Protein AF-A0A6N2MJE1-F1 (afdb_monomer_lite)

Secondary structure (DSSP, 8-state):
-PPPHHHHHHHHHHHHHHHT-S-SSHHHHHHHHHHHHHHHHHTTSHHHHHH-HHHHIIIIIHHHHHHHHHHHHHHTHHHHHHT-GGGTTS-S-TT-HHHHHHHHHHHHHHHHHHHHHHHHHHTTTT----HHHHHHHHHHHHHHHHHHHHHHHHHHTTTS-TTSS--HHHHHHHHHHHHH--TTS-------------PPPP----SSSTTTGGG--SSTTSGGG-

Sequence (226 aa):
MQLPTSWRHFKRNAESKKLRYKDRILPQVFAMNTYWYIYMRTRNTELGNLLGEQYLKMNYKAVAEESAYMYQRQAWKPLVRLLGKEESKRENESDNEDTRALIREKMESFLKGFSEVSQRHRSGSYTIHDVDLREQIKEATVKLVVPAYIEFLDAYSSALPSKSYVKPEAVLELLDQIFNGSDSKLKRRDSKHLTRGGPSFSFDGEIKDLRRLRSSTSDNVALCWE

Structure (mmCIF, N/CA/C/O backbone):
data_AF-A0A6N2MJE1-F1
#
_entry.id   AF-A0A6N2MJE1-F1
#
loop_
_atom_site.group_PDB
_atom_site.id
_atom_site.type_symbol
_atom_site.label_atom_id
_atom_site.label_alt_id
_atom_site.label_comp_id
_atom_site.label_asym_id
_atom_site.label_entity_id
_atom_site.label_seq_id
_atom_site.pdbx_PDB_ins_code
_atom_site.Cartn_x
_atom_site.Cartn_y
_atom_site.Cartn_z
_atom_site.occupancy
_atom_site.B_iso_or_equiv
_atom_site.auth_seq_id
_atom_site.auth_comp_id
_atom_site.auth_asym_id
_atom_site.auth_atom_id
_atom_site.pdbx_PDB_model_num
ATOM 1 N N . MET A 1 1 ? 32.877 1.243 -14.460 1.00 39.75 1 MET A N 1
ATOM 2 C CA . MET A 1 1 ? 32.142 1.876 -15.580 1.00 39.75 1 MET A CA 1
ATOM 3 C C . MET A 1 1 ? 31.413 3.112 -15.071 1.00 39.75 1 MET A C 1
ATOM 5 O O . MET A 1 1 ? 30.582 2.989 -14.181 1.00 39.75 1 MET A O 1
ATOM 9 N N . GLN A 1 2 ? 31.756 4.303 -15.570 1.00 43.94 2 GLN A N 1
ATOM 10 C CA . GLN A 1 2 ? 31.045 5.545 -15.246 1.00 43.94 2 GLN A CA 1
ATOM 11 C C . GLN A 1 2 ? 29.747 5.628 -16.053 1.00 43.94 2 GLN A C 1
ATOM 13 O O . GLN A 1 2 ? 29.758 5.463 -17.269 1.00 43.94 2 GLN A O 1
ATOM 18 N N . LEU A 1 3 ? 28.632 5.895 -15.373 1.00 47.31 3 LEU A N 1
ATOM 19 C CA . LEU A 1 3 ? 27.339 6.089 -16.025 1.00 47.31 3 LEU A CA 1
ATOM 20 C C . LEU A 1 3 ? 27.370 7.353 -16.916 1.00 47.31 3 LEU A C 1
ATOM 22 O O . LEU A 1 3 ? 27.915 8.383 -16.480 1.00 47.31 3 LEU A O 1
ATOM 26 N N . PRO A 1 4 ? 26.762 7.312 -18.122 1.00 70.81 4 PRO A N 1
ATOM 27 C CA . PRO A 1 4 ? 26.681 8.452 -19.032 1.00 70.81 4 PRO A CA 1
ATOM 28 C C . PRO A 1 4 ? 26.182 9.719 -18.332 1.00 70.81 4 PRO A C 1
ATOM 30 O O . PRO A 1 4 ? 25.337 9.671 -17.435 1.00 70.81 4 PRO A O 1
ATOM 33 N N . THR A 1 5 ? 26.712 10.876 -18.720 1.00 63.59 5 THR A N 1
ATOM 34 C CA . THR A 1 5 ? 26.420 12.171 -18.083 1.00 63.59 5 THR A CA 1
ATOM 35 C C . THR A 1 5 ? 24.918 12.472 -18.086 1.00 63.59 5 THR A C 1
ATOM 37 O O . THR A 1 5 ? 24.375 12.896 -17.069 1.00 63.59 5 THR A O 1
ATOM 40 N N . SER A 1 6 ? 24.216 12.128 -19.171 1.00 55.00 6 SER A N 1
ATOM 41 C CA . SER A 1 6 ? 22.753 12.231 -19.297 1.00 55.00 6 SER A CA 1
ATOM 42 C C . SER A 1 6 ? 21.999 11.430 -18.230 1.00 55.00 6 SER A C 1
ATOM 44 O O . SER A 1 6 ? 21.049 11.931 -17.628 1.00 55.00 6 SER A O 1
ATOM 46 N N . TRP A 1 7 ? 22.468 10.221 -17.925 1.00 61.97 7 TRP A N 1
ATOM 47 C CA . TRP A 1 7 ? 21.884 9.351 -16.909 1.00 61.97 7 TRP A CA 1
ATOM 48 C C . TRP A 1 7 ? 22.076 9.909 -15.495 1.00 61.97 7 TRP A C 1
ATOM 50 O O . TRP A 1 7 ? 21.158 9.896 -14.672 1.00 61.97 7 TRP A O 1
ATOM 60 N N . ARG A 1 8 ? 23.248 10.496 -15.223 1.00 60.62 8 ARG A N 1
ATOM 61 C CA . ARG A 1 8 ? 23.506 11.213 -13.964 1.00 60.62 8 ARG A CA 1
ATOM 62 C C . ARG A 1 8 ? 22.596 12.428 -13.804 1.00 60.62 8 ARG A C 1
ATOM 64 O O . ARG A 1 8 ? 22.089 12.655 -12.706 1.00 60.62 8 ARG A O 1
ATOM 71 N N . HIS A 1 9 ? 22.346 13.176 -14.877 1.00 64.38 9 HIS A N 1
ATOM 72 C CA . HIS A 1 9 ? 21.419 14.308 -14.845 1.00 64.38 9 HIS A CA 1
ATOM 73 C C . HIS A 1 9 ? 19.971 13.867 -14.619 1.00 64.38 9 HIS A C 1
ATOM 75 O O . HIS A 1 9 ? 19.284 14.482 -13.806 1.00 64.38 9 HIS A O 1
ATOM 81 N N . PHE A 1 10 ? 19.526 12.782 -15.257 1.00 70.44 10 PHE A N 1
ATOM 82 C CA . PHE A 1 10 ? 18.197 12.215 -15.027 1.00 70.44 10 PHE A CA 1
ATOM 83 C C . PHE A 1 10 ? 18.022 11.750 -13.577 1.00 70.44 10 PHE A C 1
ATOM 85 O O . PHE A 1 10 ? 17.082 12.175 -12.904 1.00 70.44 10 PHE A O 1
ATOM 92 N N . LYS A 1 11 ? 18.979 10.967 -13.060 1.00 67.94 11 LYS A N 1
ATOM 93 C CA . LYS A 1 11 ? 18.969 10.493 -11.670 1.00 67.94 11 LYS A CA 1
ATOM 94 C C . LYS A 1 11 ? 18.960 11.665 -10.688 1.00 67.94 11 LYS A C 1
ATOM 96 O O . LYS A 1 11 ? 18.132 11.707 -9.787 1.00 67.94 11 LYS A O 1
ATOM 101 N N . ARG A 1 12 ? 19.800 12.682 -10.911 1.00 62.00 12 ARG A N 1
ATOM 102 C CA . ARG A 1 12 ? 19.824 13.903 -10.089 1.00 62.00 12 ARG A CA 1
ATOM 103 C C . ARG A 1 12 ? 18.517 14.694 -10.171 1.00 62.00 12 ARG A C 1
ATOM 105 O O . ARG A 1 12 ? 18.095 15.240 -9.158 1.00 62.00 12 ARG A O 1
ATOM 112 N N . ASN A 1 13 ? 17.870 14.766 -11.334 1.00 69.31 13 ASN A N 1
ATOM 113 C CA . ASN A 1 13 ? 16.577 15.437 -11.495 1.00 69.31 13 ASN A CA 1
ATOM 114 C C . ASN A 1 13 ? 15.470 14.701 -10.725 1.00 69.31 13 ASN A C 1
ATOM 116 O O . ASN A 1 13 ? 14.724 15.337 -9.983 1.00 69.31 13 ASN A O 1
ATOM 120 N N . ALA A 1 14 ? 15.421 13.372 -10.837 1.00 62.19 14 ALA A N 1
ATOM 121 C CA . ALA A 1 14 ? 14.502 12.524 -10.084 1.00 62.19 14 ALA A CA 1
ATOM 122 C C . ALA A 1 14 ? 14.694 12.686 -8.564 1.00 62.19 14 ALA A C 1
ATOM 124 O O . ALA A 1 14 ? 13.729 12.960 -7.851 1.00 62.19 14 ALA A O 1
ATOM 125 N N . GLU A 1 15 ? 15.939 12.630 -8.082 1.00 60.66 15 GLU A N 1
ATOM 126 C CA . GLU A 1 15 ? 16.274 12.838 -6.665 1.00 60.66 15 GLU A CA 1
ATOM 127 C C . GLU A 1 15 ? 15.962 14.270 -6.190 1.00 60.66 15 GLU A C 1
ATOM 129 O O . GLU A 1 15 ? 15.426 14.480 -5.104 1.00 60.66 15 GLU A O 1
ATOM 134 N N . SER A 1 16 ? 16.211 15.283 -7.025 1.00 53.88 16 SER A N 1
ATOM 135 C CA . SER A 1 16 ? 15.900 16.682 -6.687 1.00 53.88 16 SER A CA 1
ATOM 136 C C . SER A 1 16 ? 14.392 16.936 -6.624 1.00 53.88 16 SER A C 1
ATOM 138 O O . SER A 1 16 ? 13.932 17.688 -5.768 1.00 53.88 16 SER A O 1
ATOM 140 N N . LYS A 1 17 ? 13.597 16.303 -7.498 1.00 57.16 17 LYS A N 1
ATOM 141 C CA . LYS A 1 17 ? 12.129 16.333 -7.410 1.00 57.16 17 LYS A CA 1
ATOM 142 C C . LYS A 1 17 ? 11.647 15.629 -6.142 1.00 57.16 17 LYS A C 1
ATOM 144 O O . LYS A 1 17 ? 10.806 16.184 -5.444 1.00 57.16 17 LYS A O 1
ATOM 149 N N . LYS A 1 18 ? 12.247 14.485 -5.798 1.00 54.66 18 LYS A N 1
ATOM 150 C CA . LYS A 1 18 ? 12.013 13.727 -4.558 1.00 54.66 18 LYS A CA 1
ATOM 151 C C . LYS A 1 18 ? 12.212 14.568 -3.291 1.00 54.66 18 LYS A C 1
ATOM 153 O O . LYS A 1 18 ? 11.362 14.531 -2.409 1.00 54.66 18 LYS A O 1
ATOM 158 N N . LEU A 1 19 ? 13.255 15.395 -3.235 1.00 53.72 19 LEU A N 1
ATOM 159 C CA . LEU A 1 19 ? 13.541 16.299 -2.108 1.00 53.72 19 LEU A CA 1
ATOM 160 C C . LEU A 1 19 ? 12.547 17.466 -1.944 1.00 53.72 19 LEU A C 1
ATOM 162 O O . LEU A 1 19 ? 12.490 18.067 -0.874 1.00 53.72 19 LEU A O 1
ATOM 166 N N . ARG A 1 20 ? 11.764 17.810 -2.977 1.00 54.06 20 ARG A N 1
ATOM 167 C CA . ARG A 1 20 ? 10.805 18.934 -2.931 1.00 54.06 20 ARG A CA 1
ATOM 168 C C . ARG A 1 20 ? 9.436 18.552 -2.371 1.00 54.06 20 ARG A C 1
ATOM 170 O O . ARG A 1 20 ? 8.619 19.440 -2.122 1.00 54.06 20 ARG A O 1
ATOM 177 N N . TYR A 1 21 ? 9.160 17.264 -2.188 1.00 52.88 21 TYR A N 1
ATOM 178 C CA . TYR A 1 21 ? 7.881 16.816 -1.659 1.00 52.88 21 TYR A CA 1
ATOM 179 C C . TYR A 1 21 ? 7.900 16.848 -0.127 1.00 52.88 21 TYR A C 1
ATOM 181 O O . TYR A 1 21 ? 8.732 16.211 0.510 1.00 52.88 21 TYR A O 1
ATOM 189 N N . LYS A 1 22 ? 6.944 17.569 0.479 1.00 64.06 22 LYS A N 1
ATOM 190 C CA . LYS A 1 22 ? 6.682 17.502 1.934 1.00 64.06 22 LYS A CA 1
ATOM 191 C C . LYS A 1 22 ? 6.260 16.094 2.375 1.00 64.06 22 LYS A C 1
ATOM 193 O O . LYS A 1 22 ? 6.398 15.728 3.536 1.00 64.06 22 LYS A O 1
ATOM 198 N N . ASP A 1 23 ? 5.736 15.327 1.427 1.00 81.94 23 ASP A N 1
ATOM 199 C CA . ASP A 1 23 ? 5.328 13.943 1.568 1.00 81.94 23 ASP A CA 1
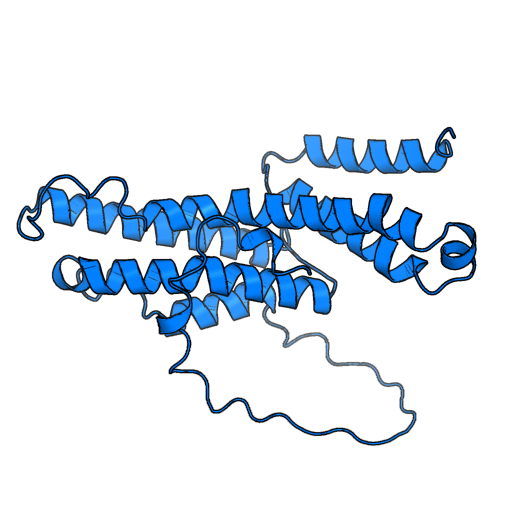ATOM 200 C C . ASP A 1 23 ? 6.491 12.989 1.258 1.00 81.94 23 ASP A C 1
ATOM 202 O O . ASP A 1 23 ? 7.041 13.023 0.159 1.00 81.94 23 ASP A O 1
ATOM 206 N N . ARG A 1 24 ? 6.840 12.114 2.209 1.00 85.38 24 ARG A N 1
ATOM 207 C CA . ARG A 1 24 ? 7.924 11.126 2.064 1.00 85.38 24 ARG A CA 1
ATOM 208 C C . ARG A 1 24 ? 7.542 9.913 1.206 1.00 85.38 24 ARG A C 1
ATOM 210 O O . ARG A 1 24 ? 8.437 9.244 0.688 1.00 85.38 24 ARG A O 1
ATOM 217 N N . ILE A 1 25 ? 6.243 9.672 1.011 1.00 91.56 25 ILE A N 1
ATOM 218 C CA . ILE A 1 25 ? 5.696 8.544 0.243 1.00 91.56 25 ILE A CA 1
ATOM 219 C C . ILE A 1 25 ? 5.693 8.861 -1.257 1.00 91.56 25 ILE A C 1
ATOM 221 O O . ILE A 1 25 ? 6.096 8.026 -2.066 1.00 91.56 25 ILE A O 1
ATOM 225 N N . LEU A 1 26 ? 5.299 10.080 -1.639 1.00 91.62 26 LEU A N 1
ATOM 226 C CA . LEU A 1 26 ? 5.214 10.519 -3.038 1.00 91.62 26 LEU A CA 1
ATOM 227 C C . LEU A 1 26 ? 6.498 10.266 -3.856 1.00 91.62 26 LEU A C 1
ATOM 229 O O . LEU A 1 26 ? 6.407 9.731 -4.963 1.00 91.62 26 LEU A O 1
ATOM 233 N N . PRO A 1 27 ? 7.707 10.553 -3.342 1.00 91.88 27 PRO A N 1
ATOM 234 C CA . PRO A 1 27 ? 8.919 10.208 -4.061 1.00 91.88 27 PRO A CA 1
ATOM 235 C C . PRO A 1 27 ? 9.135 8.714 -4.299 1.00 91.88 27 PRO A C 1
ATOM 237 O O . PRO A 1 27 ? 9.777 8.357 -5.284 1.00 91.88 27 PRO A O 1
ATOM 240 N N . GLN A 1 28 ? 8.637 7.855 -3.407 1.00 93.94 28 GLN A N 1
ATOM 241 C CA . GLN A 1 28 ? 8.714 6.404 -3.581 1.00 93.94 28 GLN A CA 1
ATOM 242 C C . GLN A 1 28 ? 7.776 5.961 -4.700 1.00 93.94 28 GLN A C 1
ATOM 244 O O . GLN A 1 28 ? 8.194 5.201 -5.565 1.00 93.94 28 GLN A O 1
ATOM 249 N N . VAL A 1 29 ? 6.558 6.515 -4.762 1.00 94.06 29 VAL A N 1
ATOM 250 C CA . VAL A 1 29 ? 5.631 6.265 -5.880 1.00 94.06 29 VAL A CA 1
ATOM 251 C C . VAL A 1 29 ? 6.244 6.713 -7.208 1.00 94.06 29 VAL A C 1
ATOM 253 O O . VAL A 1 29 ? 6.229 5.969 -8.188 1.00 94.06 29 VAL A O 1
ATOM 256 N N . PHE A 1 30 ? 6.849 7.904 -7.240 1.00 93.62 30 PHE A N 1
ATOM 257 C CA . PHE A 1 30 ? 7.511 8.415 -8.441 1.00 93.62 30 PHE A CA 1
ATOM 258 C C . PHE A 1 30 ? 8.675 7.523 -8.888 1.00 93.62 30 PHE A C 1
ATOM 260 O O . PHE A 1 30 ? 8.780 7.198 -10.074 1.00 93.62 30 PHE A O 1
ATOM 267 N N . ALA A 1 31 ? 9.546 7.125 -7.956 1.00 93.38 31 ALA A N 1
ATOM 268 C CA . ALA A 1 31 ? 10.669 6.242 -8.249 1.00 93.38 31 ALA A CA 1
ATOM 269 C C . ALA A 1 31 ? 10.174 4.880 -8.753 1.00 93.38 31 ALA A C 1
ATOM 271 O O . ALA A 1 31 ? 10.570 4.465 -9.840 1.00 93.38 31 ALA A O 1
ATOM 272 N N . MET A 1 32 ? 9.242 4.251 -8.038 1.00 96.19 32 MET A N 1
ATOM 273 C CA . MET A 1 32 ? 8.621 2.983 -8.420 1.00 96.19 32 MET A CA 1
ATOM 274 C C . MET A 1 32 ? 8.091 3.025 -9.861 1.00 96.19 32 MET A C 1
ATOM 276 O O . MET A 1 32 ? 8.536 2.239 -10.694 1.00 96.19 32 MET A O 1
ATOM 280 N N . ASN A 1 33 ? 7.240 4.004 -10.191 1.00 95.00 33 ASN A N 1
ATOM 281 C CA . ASN A 1 33 ? 6.692 4.166 -11.542 1.00 95.00 33 ASN A CA 1
ATOM 282 C C . ASN A 1 33 ? 7.787 4.359 -12.599 1.00 95.00 33 ASN A C 1
ATOM 284 O O . ASN A 1 33 ? 7.734 3.775 -13.680 1.00 95.00 33 ASN A O 1
ATOM 288 N N . THR A 1 34 ? 8.779 5.198 -12.295 1.00 95.62 34 THR A N 1
ATOM 289 C CA . THR A 1 34 ? 9.836 5.562 -13.244 1.00 95.62 34 THR A CA 1
ATOM 290 C C . THR A 1 34 ? 10.737 4.373 -13.557 1.00 95.62 34 THR A C 1
ATOM 292 O O . THR A 1 34 ? 10.971 4.062 -14.724 1.00 95.62 34 THR A O 1
ATOM 295 N N . TYR A 1 35 ? 11.247 3.700 -12.526 1.00 95.12 35 TYR A N 1
ATOM 296 C CA . TYR A 1 35 ? 12.173 2.584 -12.694 1.00 95.12 35 TYR A CA 1
ATOM 297 C C . TYR A 1 35 ? 11.475 1.355 -13.283 1.00 95.12 35 TYR A C 1
ATOM 299 O O . TYR A 1 35 ? 12.052 0.698 -14.151 1.00 95.12 35 TYR A O 1
ATOM 307 N N . TRP A 1 36 ? 10.215 1.107 -12.907 1.00 95.38 36 TRP A N 1
ATOM 308 C CA . TRP A 1 36 ? 9.404 0.061 -13.526 1.00 95.38 36 TRP A CA 1
ATOM 309 C C . TRP A 1 36 ? 9.191 0.321 -15.016 1.00 95.38 36 TRP A C 1
ATOM 311 O O . TRP A 1 36 ? 9.455 -0.554 -15.839 1.00 95.38 36 TRP A O 1
ATOM 321 N N . TYR A 1 37 ? 8.806 1.547 -15.387 1.00 94.75 37 TYR A N 1
ATOM 322 C CA . TYR A 1 37 ? 8.629 1.921 -16.789 1.00 94.75 37 TYR A CA 1
ATOM 323 C C . TYR A 1 37 ? 9.907 1.705 -17.606 1.00 94.75 37 TYR A C 1
ATOM 325 O O . TYR A 1 37 ? 9.858 1.117 -18.688 1.00 94.75 37 TYR A O 1
ATOM 333 N N . ILE A 1 38 ? 11.060 2.143 -17.085 1.00 93.38 38 ILE A N 1
ATOM 334 C CA . ILE A 1 38 ? 12.350 1.965 -17.762 1.00 93.38 38 ILE A CA 1
ATOM 335 C C . ILE A 1 38 ? 12.656 0.479 -17.938 1.00 93.38 38 ILE A C 1
ATOM 337 O O . ILE A 1 38 ? 12.986 0.064 -19.048 1.00 93.38 38 ILE A O 1
ATOM 341 N N . TYR A 1 39 ? 12.502 -0.330 -16.890 1.00 94.12 39 TYR A N 1
ATOM 342 C CA . TYR A 1 39 ? 12.719 -1.774 -16.966 1.00 94.12 39 TYR A CA 1
ATOM 343 C C . TYR A 1 39 ? 11.819 -2.430 -18.025 1.00 94.12 39 TYR A C 1
ATOM 345 O O . TYR A 1 39 ? 12.311 -3.093 -18.941 1.00 94.12 39 TYR A O 1
ATOM 353 N N . MET A 1 40 ? 10.511 -2.177 -17.963 1.00 93.44 40 MET A N 1
ATOM 354 C CA . MET A 1 40 ? 9.521 -2.778 -18.862 1.00 93.44 40 MET A CA 1
ATOM 355 C C . MET A 1 40 ? 9.718 -2.367 -20.321 1.00 93.44 40 MET A C 1
ATOM 357 O O . MET A 1 40 ? 9.552 -3.191 -21.221 1.00 93.44 40 MET A O 1
ATOM 361 N N . ARG A 1 41 ? 10.099 -1.110 -20.576 1.00 93.38 41 ARG A N 1
ATOM 362 C CA . ARG A 1 41 ? 10.324 -0.606 -21.939 1.00 93.38 41 ARG A CA 1
ATOM 363 C C . ARG A 1 41 ? 11.671 -0.981 -22.532 1.00 93.38 41 ARG A C 1
ATOM 365 O O . ARG A 1 41 ? 11.788 -0.964 -23.751 1.00 93.38 41 ARG A O 1
ATOM 372 N N . THR A 1 42 ? 12.662 -1.328 -21.716 1.00 90.88 42 THR A N 1
ATOM 373 C CA . THR A 1 42 ? 14.004 -1.681 -22.206 1.00 90.88 42 THR A CA 1
ATOM 374 C C . THR A 1 42 ? 14.218 -3.185 -22.346 1.00 90.88 42 THR A C 1
ATOM 376 O O . THR A 1 42 ? 14.882 -3.594 -23.296 1.00 90.88 42 THR A O 1
ATOM 379 N N . ARG A 1 43 ? 13.625 -4.019 -21.477 1.00 87.44 43 ARG A N 1
ATOM 380 C CA . ARG A 1 43 ? 13.935 -5.461 -21.367 1.00 87.44 43 ARG A CA 1
ATOM 381 C C . ARG A 1 43 ? 13.743 -6.311 -22.628 1.00 87.44 43 ARG A C 1
ATOM 383 O O . ARG A 1 43 ? 14.404 -7.328 -22.744 1.00 87.44 43 ARG A O 1
ATOM 390 N N . ASN A 1 44 ? 12.905 -5.880 -23.572 1.00 88.75 44 ASN A N 1
ATOM 391 C CA . ASN A 1 44 ? 12.608 -6.613 -24.814 1.00 88.75 44 ASN A CA 1
ATOM 392 C C . ASN A 1 44 ? 13.063 -5.854 -26.074 1.00 88.75 44 ASN A C 1
ATOM 394 O O . ASN A 1 44 ? 12.454 -5.973 -27.134 1.00 88.75 44 ASN A O 1
ATOM 398 N N . THR A 1 45 ? 14.085 -5.009 -25.948 1.00 92.62 45 THR A N 1
ATOM 399 C CA . THR A 1 45 ? 14.623 -4.202 -27.054 1.00 92.62 45 THR A CA 1
ATOM 400 C C . THR A 1 45 ? 16.065 -4.592 -27.352 1.00 92.62 45 THR A C 1
ATOM 402 O O . THR A 1 45 ? 16.739 -5.169 -26.499 1.00 92.62 45 THR A O 1
ATOM 405 N N . GLU A 1 46 ? 16.580 -4.215 -28.524 1.00 90.56 46 GLU A N 1
ATOM 406 C CA . GLU A 1 46 ? 18.002 -4.391 -28.863 1.00 90.56 46 GLU A CA 1
ATOM 407 C C . GLU A 1 46 ? 18.926 -3.751 -27.818 1.00 90.56 46 GLU A C 1
ATOM 409 O O . GLU A 1 46 ? 19.939 -4.333 -27.435 1.00 90.56 46 GLU A O 1
ATOM 414 N N . LEU A 1 47 ? 18.531 -2.590 -27.279 1.00 88.31 47 LEU A N 1
ATOM 415 C CA . LEU A 1 47 ? 19.247 -1.930 -26.189 1.00 88.31 47 LEU A CA 1
ATOM 416 C C . LEU A 1 47 ? 19.251 -2.777 -24.909 1.00 88.31 47 LEU A C 1
ATOM 418 O O . LEU A 1 47 ? 20.265 -2.838 -24.219 1.00 88.31 47 LEU A O 1
ATOM 422 N N . GLY A 1 48 ? 18.138 -3.437 -24.588 1.00 89.69 48 GLY A N 1
ATOM 423 C CA . GLY A 1 48 ? 18.064 -4.351 -23.450 1.00 89.69 48 GLY A CA 1
ATOM 424 C C . GLY A 1 48 ? 18.965 -5.570 -23.619 1.00 89.69 48 GLY A C 1
ATOM 425 O O . GLY A 1 48 ? 19.679 -5.927 -22.683 1.00 89.69 48 GLY A O 1
ATOM 426 N N . ASN A 1 49 ? 19.004 -6.142 -24.825 1.00 90.44 49 ASN A N 1
ATOM 427 C CA . ASN A 1 49 ? 19.897 -7.254 -25.159 1.00 90.44 49 ASN A CA 1
ATOM 428 C C . ASN A 1 49 ? 21.373 -6.846 -25.051 1.00 90.44 49 ASN A C 1
ATOM 430 O O . ASN A 1 49 ? 22.181 -7.610 -24.531 1.00 90.44 49 ASN A O 1
ATOM 434 N N . LEU A 1 50 ? 21.713 -5.625 -25.480 1.00 92.50 50 LEU A N 1
ATOM 435 C CA . LEU A 1 50 ? 23.067 -5.078 -25.374 1.00 92.50 50 LEU A CA 1
ATOM 436 C C . LEU A 1 50 ? 23.487 -4.820 -23.919 1.00 92.50 50 LEU A C 1
ATOM 438 O O . LEU A 1 50 ? 24.627 -5.089 -23.547 1.00 92.50 50 LEU A O 1
ATOM 442 N N . LEU A 1 51 ? 22.585 -4.276 -23.096 1.00 90.19 51 LEU A N 1
ATOM 443 C CA . LEU A 1 51 ? 22.846 -4.009 -21.677 1.00 90.19 51 LEU A CA 1
ATOM 444 C C . LEU A 1 51 ? 22.896 -5.293 -20.837 1.00 90.19 51 LEU A C 1
ATOM 446 O O . LEU A 1 51 ? 23.575 -5.328 -19.811 1.00 90.19 51 LEU A O 1
ATOM 450 N N . GLY A 1 52 ? 22.187 -6.333 -21.271 1.00 91.31 52 GLY A N 1
ATOM 451 C CA . GLY A 1 52 ? 22.060 -7.604 -20.575 1.00 91.31 52 GLY A CA 1
ATOM 452 C C . GLY A 1 52 ? 20.940 -7.597 -19.532 1.00 91.31 52 GLY A C 1
ATOM 453 O O . GLY A 1 52 ? 20.759 -6.652 -18.760 1.00 91.31 52 GLY A O 1
ATOM 454 N N . GLU A 1 53 ? 20.199 -8.703 -19.467 1.00 90.12 53 GLU A N 1
ATOM 455 C CA . GLU A 1 53 ? 19.036 -8.847 -18.585 1.00 90.12 53 GLU A CA 1
ATOM 456 C C . GLU A 1 53 ? 19.392 -8.647 -17.103 1.00 90.12 53 GLU A C 1
ATOM 458 O O . GLU A 1 53 ? 18.676 -7.960 -16.370 1.00 90.12 53 GLU A O 1
ATOM 463 N N . GLN A 1 54 ? 20.533 -9.187 -16.667 1.00 91.31 54 GLN A N 1
ATOM 464 C CA . GLN A 1 54 ? 20.995 -9.060 -15.286 1.00 91.31 54 GLN A CA 1
ATOM 465 C C . GLN A 1 54 ? 21.241 -7.599 -14.897 1.00 91.31 54 GLN A C 1
ATOM 467 O O . GLN A 1 54 ? 20.864 -7.171 -13.806 1.00 91.31 54 GLN A O 1
ATOM 472 N N . TYR A 1 55 ? 21.821 -6.808 -15.803 1.00 92.50 55 TYR A N 1
ATOM 473 C CA . TYR A 1 55 ? 22.035 -5.385 -15.569 1.00 92.50 55 TYR A CA 1
ATOM 474 C C . TYR A 1 55 ? 20.702 -4.655 -15.391 1.00 92.50 55 TYR A C 1
ATOM 476 O O . TYR A 1 55 ? 20.559 -3.857 -14.460 1.00 92.50 55 TYR A O 1
ATOM 484 N N . LEU A 1 56 ? 19.716 -4.955 -16.244 1.00 91.31 56 LEU A N 1
ATOM 485 C CA . LEU A 1 56 ? 18.393 -4.342 -16.159 1.00 91.31 56 LEU A CA 1
ATOM 486 C C . LEU A 1 56 ? 17.677 -4.690 -14.849 1.00 91.31 56 LEU A C 1
ATOM 488 O O . LEU A 1 56 ? 17.080 -3.811 -14.220 1.00 91.31 56 LEU A O 1
ATOM 492 N N . LYS A 1 57 ? 17.770 -5.950 -14.411 1.00 92.12 57 LYS A N 1
ATOM 493 C CA . LYS A 1 57 ? 17.208 -6.399 -13.132 1.00 92.12 57 LYS A CA 1
ATOM 494 C C . LYS A 1 57 ? 17.854 -5.671 -11.953 1.00 92.12 57 LYS A C 1
ATOM 496 O O . LYS A 1 57 ? 17.144 -5.069 -11.154 1.00 92.12 57 LYS A O 1
ATOM 501 N N . MET A 1 58 ? 19.185 -5.648 -11.880 1.00 92.12 58 MET A N 1
ATOM 502 C CA . MET A 1 58 ? 19.900 -5.058 -10.740 1.00 92.12 58 MET A CA 1
ATOM 503 C C . MET A 1 58 ? 19.777 -3.531 -10.656 1.00 92.12 58 MET A C 1
ATOM 505 O O . MET A 1 58 ? 19.762 -2.984 -9.559 1.00 92.12 58 MET A O 1
ATOM 509 N N . ASN A 1 59 ? 19.703 -2.826 -11.790 1.00 90.00 59 ASN A N 1
ATOM 510 C CA . ASN A 1 59 ? 19.737 -1.357 -11.798 1.00 90.00 59 ASN A CA 1
ATOM 511 C C . ASN A 1 59 ? 18.359 -0.697 -11.918 1.00 90.00 59 ASN A C 1
ATOM 513 O O . ASN A 1 59 ? 18.225 0.466 -11.534 1.00 90.00 59 ASN A O 1
ATOM 517 N N . TYR A 1 60 ? 17.355 -1.399 -12.456 1.00 92.31 60 TYR A N 1
ATOM 518 C CA . TYR A 1 60 ? 16.015 -0.844 -12.664 1.00 92.31 60 TYR A CA 1
ATOM 519 C C . TYR A 1 60 ? 14.946 -1.612 -11.897 1.00 92.31 60 TYR A C 1
ATOM 521 O O . TYR A 1 60 ? 14.259 -1.002 -11.079 1.00 92.31 60 TYR A O 1
ATOM 529 N N . LYS A 1 61 ? 14.830 -2.932 -12.105 1.00 93.00 61 LYS A N 1
ATOM 530 C CA . LYS A 1 61 ? 13.802 -3.744 -11.428 1.00 93.00 61 LYS A CA 1
ATOM 531 C C . LYS A 1 61 ? 13.954 -3.661 -9.905 1.00 93.00 61 LYS A C 1
ATOM 533 O O . LYS A 1 61 ? 13.016 -3.249 -9.236 1.00 93.00 61 LYS A O 1
ATOM 538 N N . ALA A 1 62 ? 15.163 -3.898 -9.393 1.00 93.38 62 ALA A N 1
ATOM 539 C CA . ALA A 1 62 ? 15.449 -3.861 -7.959 1.00 93.38 62 ALA A CA 1
ATOM 540 C C . ALA A 1 62 ? 15.146 -2.492 -7.322 1.00 93.38 62 ALA A C 1
ATOM 542 O O . ALA A 1 62 ? 14.625 -2.418 -6.215 1.00 93.38 62 ALA A O 1
ATOM 543 N N . VAL A 1 63 ? 15.415 -1.390 -8.032 1.00 93.44 63 VAL A N 1
ATOM 544 C CA . VAL A 1 63 ? 15.124 -0.034 -7.531 1.00 93.44 63 VAL A CA 1
ATOM 545 C C . VAL A 1 63 ? 13.617 0.245 -7.527 1.00 93.44 63 VAL A C 1
ATOM 547 O O . VAL A 1 63 ? 13.111 0.914 -6.621 1.00 93.44 63 VAL A O 1
ATOM 550 N N . ALA A 1 64 ? 12.887 -0.264 -8.525 1.00 94.06 64 ALA A N 1
ATOM 551 C CA . ALA A 1 64 ? 11.431 -0.183 -8.557 1.00 94.06 64 ALA A CA 1
ATOM 552 C C . ALA A 1 64 ? 10.808 -0.970 -7.394 1.00 94.06 64 ALA A C 1
ATOM 554 O O . ALA A 1 64 ? 9.954 -0.432 -6.691 1.00 94.06 64 ALA A O 1
ATOM 555 N N . GLU A 1 65 ? 11.289 -2.189 -7.149 1.00 93.69 65 GLU A N 1
ATOM 556 C CA . GLU A 1 65 ? 10.860 -3.066 -6.051 1.00 93.69 65 GLU A CA 1
ATOM 557 C C . GLU A 1 65 ? 11.188 -2.470 -4.675 1.00 93.69 65 GLU A C 1
ATOM 559 O O . GLU A 1 65 ? 10.331 -2.430 -3.794 1.00 93.69 65 GLU A O 1
ATOM 564 N N . GLU A 1 66 ? 12.388 -1.915 -4.488 1.00 94.88 66 GLU A N 1
ATOM 565 C CA . GLU A 1 66 ? 12.752 -1.218 -3.249 1.00 94.88 66 GLU A CA 1
ATOM 566 C C . GLU A 1 66 ? 11.823 -0.021 -2.996 1.00 94.88 66 GLU A C 1
ATOM 568 O O . GLU A 1 66 ? 11.337 0.190 -1.880 1.00 94.88 66 GLU A O 1
ATOM 573 N N . SER A 1 67 ? 11.520 0.747 -4.044 1.00 94.88 67 SER A N 1
ATOM 574 C CA . SER A 1 67 ? 10.605 1.887 -3.954 1.00 94.88 67 SER A CA 1
ATOM 575 C C . SER A 1 67 ? 9.171 1.441 -3.642 1.00 94.88 67 SER A C 1
ATOM 577 O O . SER A 1 67 ? 8.503 2.067 -2.816 1.00 94.88 67 SER A O 1
ATOM 579 N N . ALA A 1 68 ? 8.712 0.332 -4.231 1.00 95.06 68 ALA A N 1
ATOM 580 C CA . ALA A 1 68 ? 7.430 -0.301 -3.922 1.00 95.06 68 ALA A CA 1
ATOM 581 C C . ALA A 1 68 ? 7.346 -0.744 -2.457 1.00 95.06 68 ALA A C 1
ATOM 583 O O . ALA A 1 68 ? 6.377 -0.438 -1.755 1.00 95.06 68 ALA A O 1
ATOM 584 N N . TYR A 1 69 ? 8.396 -1.396 -1.960 1.00 95.38 69 TYR A N 1
ATOM 585 C CA . TYR A 1 69 ? 8.502 -1.783 -0.559 1.00 95.38 69 TYR A CA 1
ATOM 586 C C . TYR A 1 69 ? 8.450 -0.564 0.370 1.00 95.38 69 TYR A C 1
ATOM 588 O O . TYR A 1 69 ? 7.720 -0.559 1.365 1.00 95.38 69 TYR A O 1
ATOM 596 N N . MET A 1 70 ? 9.185 0.500 0.040 1.00 94.94 70 MET A N 1
ATOM 597 C CA . MET A 1 70 ? 9.186 1.734 0.824 1.00 94.94 70 MET A CA 1
ATOM 598 C C . MET A 1 70 ? 7.827 2.434 0.806 1.00 94.94 70 MET A C 1
ATOM 600 O O . MET A 1 70 ? 7.415 2.947 1.848 1.00 94.94 70 MET A O 1
ATOM 604 N N . TYR A 1 71 ? 7.112 2.415 -0.322 1.00 95.94 71 TYR A N 1
ATOM 605 C CA . TYR A 1 71 ? 5.726 2.873 -0.407 1.00 95.94 71 TYR A CA 1
ATOM 606 C C . TYR A 1 71 ? 4.832 2.091 0.566 1.00 95.94 71 TYR A C 1
ATOM 608 O O . TYR A 1 71 ? 4.215 2.699 1.441 1.00 95.94 71 TYR A O 1
ATOM 616 N N . GLN A 1 72 ? 4.839 0.755 0.501 1.00 94.00 72 GLN A N 1
ATOM 617 C CA . GLN A 1 72 ? 4.046 -0.096 1.400 1.00 94.00 72 GLN A CA 1
ATOM 618 C C . GLN A 1 72 ? 4.375 0.166 2.877 1.00 94.00 72 GLN A C 1
ATOM 620 O O . GLN A 1 72 ? 3.493 0.329 3.727 1.00 94.00 72 GLN A O 1
ATOM 625 N N . ARG A 1 73 ? 5.670 0.266 3.189 1.00 93.00 73 ARG A N 1
ATOM 626 C CA . ARG A 1 73 ? 6.176 0.499 4.544 1.00 93.00 73 ARG A CA 1
ATOM 627 C C . ARG A 1 73 ? 5.813 1.871 5.106 1.00 93.00 73 ARG A C 1
ATOM 629 O O . ARG A 1 73 ? 5.678 1.985 6.319 1.00 93.00 73 ARG A O 1
ATOM 636 N N . GLN A 1 74 ? 5.709 2.901 4.274 1.00 92.62 74 GLN A N 1
ATOM 637 C CA . GLN A 1 74 ? 5.437 4.264 4.738 1.00 92.62 74 GLN A CA 1
ATOM 638 C C . GLN A 1 74 ? 3.948 4.614 4.694 1.00 92.62 74 GLN A C 1
ATOM 640 O O . GLN A 1 74 ? 3.491 5.337 5.572 1.00 92.62 74 GLN A O 1
ATOM 645 N N . ALA A 1 75 ? 3.199 4.094 3.720 1.00 93.50 75 ALA A N 1
ATOM 646 C CA . ALA A 1 75 ? 1.777 4.385 3.559 1.00 93.50 75 ALA A CA 1
ATOM 647 C C . ALA A 1 75 ? 0.881 3.466 4.404 1.00 93.50 75 ALA A C 1
ATOM 649 O O . ALA A 1 75 ? -0.050 3.946 5.043 1.00 93.50 75 ALA A O 1
ATOM 650 N N . TRP A 1 76 ? 1.166 2.159 4.433 1.00 94.94 76 TRP A N 1
ATOM 651 C CA . TRP A 1 76 ? 0.214 1.161 4.940 1.00 94.94 76 TRP A CA 1
ATOM 652 C C . TRP A 1 76 ? 0.646 0.505 6.253 1.00 94.94 76 TRP A C 1
ATOM 654 O O . TRP A 1 76 ? -0.182 0.326 7.145 1.00 94.94 76 TRP A O 1
ATOM 664 N N . LYS A 1 77 ? 1.942 0.202 6.441 1.00 92.69 77 LYS A N 1
ATOM 665 C CA . LYS A 1 77 ? 2.417 -0.409 7.703 1.00 92.69 77 LYS A CA 1
ATOM 666 C C . LYS A 1 77 ? 2.091 0.407 8.968 1.00 92.69 77 LYS A C 1
ATOM 668 O O . LYS A 1 77 ? 1.766 -0.227 9.969 1.00 92.69 77 LYS A O 1
ATOM 673 N N . PRO A 1 78 ? 2.154 1.756 8.991 1.00 91.50 78 PRO A N 1
ATOM 674 C CA . PRO A 1 78 ? 1.745 2.522 10.169 1.00 91.50 78 PRO A CA 1
ATOM 675 C C . PRO A 1 78 ? 0.269 2.316 10.520 1.00 91.50 78 PRO A C 1
ATOM 677 O O . PRO A 1 78 ? -0.051 2.182 11.693 1.00 91.50 78 PRO A O 1
ATOM 680 N N . LEU A 1 79 ? -0.605 2.204 9.514 1.00 92.88 79 LEU A N 1
ATOM 681 C CA . LEU A 1 79 ? -2.032 1.945 9.717 1.00 92.88 79 LEU A CA 1
ATOM 682 C C . LEU A 1 79 ? -2.263 0.551 10.304 1.00 92.88 79 LEU A C 1
ATOM 684 O O . LEU A 1 79 ? -3.008 0.401 11.263 1.00 92.88 79 LEU A O 1
ATOM 688 N N . VAL A 1 80 ? -1.560 -0.460 9.790 1.00 93.00 80 VAL A N 1
ATOM 689 C CA . VAL A 1 80 ? -1.631 -1.828 10.330 1.00 93.00 80 VAL A CA 1
ATOM 690 C C . VAL A 1 80 ? -1.135 -1.904 11.775 1.00 93.00 80 VAL A C 1
ATOM 692 O O . VAL A 1 80 ? -1.691 -2.651 12.571 1.00 93.00 80 VAL A O 1
ATOM 695 N N . ARG A 1 81 ? -0.131 -1.107 12.156 1.00 90.12 81 ARG A N 1
ATOM 696 C CA . ARG A 1 81 ? 0.348 -1.054 13.548 1.00 90.12 81 ARG A CA 1
ATOM 697 C C . ARG A 1 81 ? -0.696 -0.511 14.518 1.00 90.12 81 ARG A C 1
ATOM 699 O O . ARG A 1 81 ? -0.748 -0.999 15.640 1.00 90.12 81 ARG A O 1
ATOM 706 N N . LEU A 1 82 ? -1.542 0.430 14.090 1.00 88.50 82 LEU A N 1
ATOM 707 C CA . LEU A 1 82 ? -2.665 0.913 14.909 1.00 88.50 82 LEU A CA 1
ATOM 708 C C . LEU A 1 82 ? -3.645 -0.219 15.245 1.00 88.50 82 LEU A C 1
ATOM 710 O O . LEU A 1 82 ? -4.222 -0.231 16.326 1.00 88.50 82 LEU A O 1
ATOM 714 N N . LEU A 1 83 ? -3.783 -1.189 14.338 1.00 87.81 83 LEU A N 1
ATOM 715 C CA . LEU A 1 83 ? -4.613 -2.384 14.505 1.00 87.81 83 LEU A CA 1
ATOM 716 C C . LEU A 1 83 ? -3.889 -3.523 15.252 1.00 87.81 83 LEU A C 1
ATOM 718 O O . LEU A 1 83 ? -4.476 -4.568 15.525 1.00 87.81 83 LEU A O 1
ATOM 722 N N . GLY A 1 84 ? -2.605 -3.352 15.575 1.00 80.31 84 GLY A N 1
ATOM 723 C CA . GLY A 1 84 ? -1.778 -4.374 16.205 1.00 80.31 84 GLY A CA 1
ATOM 724 C C . GLY A 1 84 ? -2.043 -4.544 17.705 1.00 80.31 84 GLY A C 1
ATOM 725 O O . GLY A 1 84 ? -2.356 -3.600 18.430 1.00 80.31 84 GLY A O 1
ATOM 726 N N . LYS A 1 85 ? -1.822 -5.771 18.191 1.00 62.47 85 LYS A N 1
ATOM 727 C CA . LYS A 1 85 ? -1.961 -6.179 19.605 1.00 62.47 85 LYS A CA 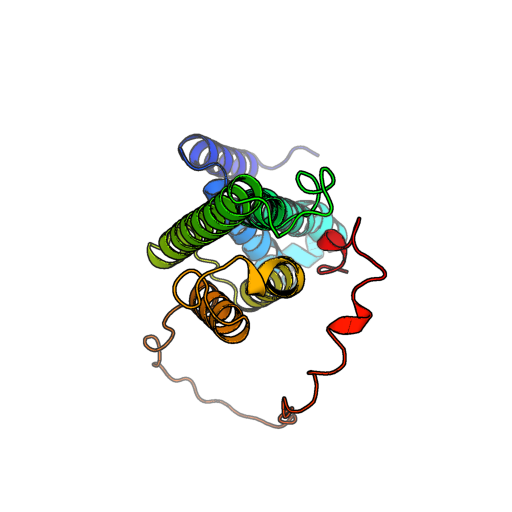1
ATOM 728 C C . LYS A 1 85 ? -0.847 -5.678 20.535 1.00 62.47 85 LYS A C 1
ATOM 730 O O . LYS A 1 85 ? -0.858 -5.975 21.725 1.00 62.47 85 LYS A O 1
ATOM 735 N N . GLU A 1 86 ? 0.164 -4.992 20.007 1.00 53.31 86 GLU A N 1
ATOM 736 C CA . GLU A 1 86 ? 1.438 -4.778 20.710 1.00 53.31 86 GLU A CA 1
ATOM 737 C C . GLU A 1 86 ? 1.314 -3.857 21.939 1.00 53.31 86 GLU A C 1
ATOM 739 O O . GLU A 1 86 ? 2.077 -3.998 22.889 1.00 53.31 86 GLU A O 1
ATOM 744 N N . GLU A 1 87 ? 0.283 -3.012 21.989 1.00 48.41 87 GLU A N 1
ATOM 745 C CA . GLU A 1 87 ? -0.030 -2.180 23.163 1.00 48.41 87 GLU A CA 1
ATOM 746 C C . GLU A 1 87 ? -1.129 -2.763 24.063 1.00 48.41 87 GLU A C 1
ATOM 748 O O . GLU A 1 87 ? -1.249 -2.349 25.209 1.00 48.41 87 GLU A O 1
ATOM 753 N N . SER A 1 88 ? -1.907 -3.744 23.594 1.00 48.34 88 SER A N 1
ATOM 754 C CA . SER A 1 88 ? -3.013 -4.353 24.353 1.00 48.34 88 SER A CA 1
ATOM 755 C C . SER A 1 88 ? -2.623 -5.661 25.053 1.00 48.34 88 SER A C 1
ATOM 757 O O . SER A 1 88 ? -3.475 -6.441 25.466 1.00 48.34 88 SER A O 1
ATOM 759 N N . LYS A 1 89 ? -1.316 -5.910 25.224 1.00 46.53 89 LYS A N 1
ATOM 760 C CA . LYS A 1 89 ? -0.799 -6.984 26.093 1.00 46.53 89 LYS A CA 1
ATOM 761 C C . LYS A 1 89 ? -0.924 -6.675 27.587 1.00 46.53 89 LYS A C 1
ATOM 763 O O . LYS A 1 89 ? -0.582 -7.531 28.402 1.00 46.53 89 LYS A O 1
ATOM 768 N N . ARG A 1 90 ? -1.386 -5.481 27.959 1.00 47.50 90 ARG A N 1
ATOM 769 C CA . ARG A 1 90 ? -1.830 -5.212 29.323 1.00 47.50 90 ARG A CA 1
ATOM 770 C C . ARG A 1 90 ? -3.344 -5.348 29.346 1.00 47.50 90 ARG A C 1
ATOM 772 O O . ARG A 1 90 ? -4.030 -4.653 28.612 1.00 47.50 90 ARG A O 1
ATOM 779 N N . GLU A 1 91 ? -3.779 -6.276 30.186 1.00 44.91 91 GLU A N 1
ATOM 780 C CA . GLU A 1 91 ? -5.144 -6.453 30.672 1.00 44.91 91 GLU A CA 1
ATOM 781 C C . GLU A 1 91 ? -6.094 -7.219 29.742 1.00 44.91 91 GLU A C 1
ATOM 783 O O . GLU A 1 91 ? -6.639 -6.730 28.756 1.00 44.91 91 GLU A O 1
ATOM 788 N N . ASN A 1 92 ? -6.335 -8.468 30.150 1.00 45.94 92 ASN A N 1
ATOM 789 C CA . ASN A 1 92 ? -7.526 -9.254 29.848 1.00 45.94 92 ASN A CA 1
ATOM 790 C C . ASN A 1 92 ? -8.787 -8.559 30.409 1.00 45.94 92 ASN A C 1
ATOM 792 O O . ASN A 1 92 ? -9.489 -9.134 31.234 1.00 45.94 92 ASN A O 1
ATOM 796 N N . GLU A 1 93 ? -9.060 -7.319 30.007 1.00 55.12 93 GLU A N 1
ATOM 797 C CA . GLU A 1 93 ? -10.203 -6.536 30.475 1.00 55.12 93 GLU A CA 1
ATOM 798 C C . GLU A 1 93 ? -10.777 -5.721 29.310 1.00 55.12 93 GLU A C 1
ATOM 800 O O . GLU A 1 93 ? -10.655 -4.501 29.228 1.00 55.12 93 GLU A O 1
ATOM 805 N N . SER A 1 94 ? -11.482 -6.401 28.400 1.00 54.75 94 SER A N 1
ATOM 806 C CA . SER A 1 94 ? -12.398 -5.758 27.439 1.00 54.75 94 SER A CA 1
ATOM 807 C C . SER A 1 94 ? -13.568 -5.013 28.112 1.00 54.75 94 SER A C 1
ATOM 809 O O . SER A 1 94 ? -14.425 -4.442 27.429 1.00 54.75 94 SER A O 1
ATOM 811 N N . ASP A 1 95 ? -13.611 -5.027 29.445 1.00 58.25 95 ASP A N 1
ATOM 812 C CA . ASP A 1 95 ? -14.652 -4.445 30.286 1.00 58.25 95 ASP A CA 1
ATOM 813 C C . ASP A 1 95 ? -14.230 -3.142 30.975 1.00 58.25 95 ASP A C 1
ATOM 815 O O . ASP A 1 95 ? -15.086 -2.472 31.550 1.00 58.25 95 ASP A O 1
ATOM 819 N N . ASN A 1 96 ? -12.962 -2.726 30.862 1.00 73.81 96 ASN A N 1
ATOM 820 C CA . ASN A 1 96 ? -12.537 -1.403 31.315 1.00 73.81 96 ASN A CA 1
ATOM 821 C C . ASN A 1 96 ? -12.875 -0.339 30.248 1.00 73.81 96 ASN A C 1
ATOM 823 O O . ASN A 1 96 ? -12.528 -0.480 29.070 1.00 73.81 96 ASN A O 1
ATOM 827 N N . GLU A 1 97 ? -13.566 0.732 30.651 1.00 79.88 97 GLU A N 1
ATOM 828 C CA . GLU A 1 97 ? -13.974 1.827 29.759 1.00 79.88 97 GLU A CA 1
ATOM 829 C C . GLU A 1 97 ? -12.762 2.523 29.121 1.00 79.88 97 GLU A C 1
ATOM 831 O O . GLU A 1 97 ? -12.823 2.893 27.946 1.00 79.88 97 GLU A O 1
ATOM 836 N N . ASP A 1 98 ? -11.635 2.595 29.834 1.00 78.69 98 ASP A N 1
ATOM 837 C CA . ASP A 1 98 ? -10.381 3.156 29.319 1.00 78.69 98 ASP A CA 1
ATOM 838 C C . ASP A 1 98 ? -9.834 2.318 28.150 1.00 78.69 98 ASP A C 1
ATOM 840 O O . ASP A 1 98 ? -9.478 2.851 27.095 1.00 78.69 98 ASP A O 1
ATOM 844 N N . THR A 1 99 ? -9.867 0.986 28.267 1.00 80.06 99 THR A N 1
ATOM 845 C CA . THR A 1 99 ? -9.481 0.060 27.189 1.00 80.06 99 THR A CA 1
ATOM 846 C C . THR A 1 99 ? -10.401 0.211 25.976 1.00 80.06 99 THR A C 1
ATOM 848 O O . THR A 1 99 ? -9.936 0.249 24.833 1.00 80.06 99 THR A O 1
ATOM 851 N N . ARG A 1 100 ? -11.715 0.367 26.198 1.00 82.12 100 ARG A N 1
ATOM 852 C CA . ARG A 1 100 ? -12.693 0.610 25.120 1.00 82.12 100 ARG A CA 1
ATOM 853 C C . ARG A 1 100 ? -12.490 1.961 24.438 1.00 82.12 100 ARG A C 1
ATOM 855 O O . ARG A 1 100 ? -12.743 2.075 23.237 1.00 82.12 100 ARG A O 1
ATOM 862 N N . ALA A 1 101 ? -12.072 2.988 25.174 1.00 83.75 101 ALA A N 1
ATOM 863 C CA . ALA A 1 101 ? -11.739 4.294 24.613 1.00 83.75 101 ALA A CA 1
ATOM 864 C C . ALA A 1 101 ? -10.495 4.208 23.712 1.00 83.75 101 ALA A C 1
ATOM 866 O O . ALA A 1 101 ? -10.545 4.665 22.570 1.00 83.75 101 ALA A O 1
ATOM 867 N N . LEU A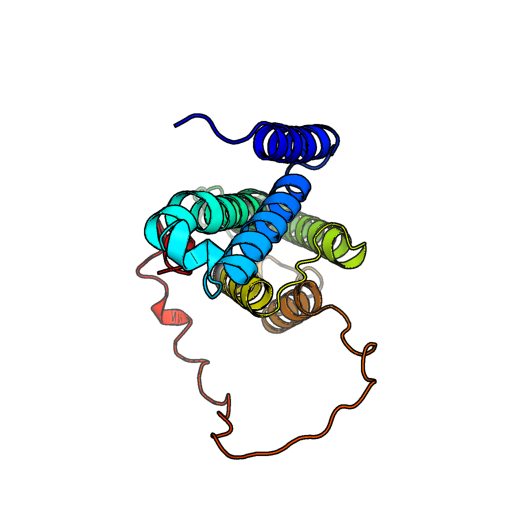 1 102 ? -9.439 3.520 24.158 1.00 84.69 102 LEU A N 1
ATOM 868 C CA . LEU A 1 102 ? -8.225 3.298 23.359 1.00 84.69 102 LEU A CA 1
ATOM 869 C C . LEU A 1 102 ? -8.500 2.503 22.072 1.00 84.69 102 LEU A C 1
ATOM 871 O O . LEU A 1 102 ? -7.978 2.831 21.007 1.00 84.69 102 LEU A O 1
ATOM 875 N N . ILE A 1 103 ? -9.343 1.468 22.139 1.00 86.69 103 ILE A N 1
ATOM 876 C CA . ILE A 1 103 ? -9.763 0.693 20.957 1.00 86.69 103 ILE A CA 1
ATOM 877 C C . ILE A 1 103 ? -10.493 1.592 19.946 1.00 86.69 103 ILE A C 1
ATOM 879 O O . ILE A 1 103 ? -10.231 1.509 18.741 1.00 86.69 103 ILE A O 1
ATOM 883 N N . ARG A 1 104 ? -11.394 2.461 20.423 1.00 86.31 104 ARG A N 1
ATOM 884 C CA . ARG A 1 104 ? -12.109 3.428 19.576 1.00 86.31 104 ARG A CA 1
ATOM 885 C C . ARG A 1 104 ? -11.145 4.420 18.927 1.00 86.31 104 ARG A C 1
ATOM 887 O O . ARG A 1 104 ? -11.189 4.577 17.710 1.00 86.31 104 ARG A O 1
ATOM 894 N N . GLU A 1 105 ? -10.224 4.994 19.695 1.00 87.38 105 GLU A N 1
ATOM 895 C CA . GLU A 1 105 ? -9.205 5.923 19.188 1.00 87.38 105 GLU A CA 1
ATOM 896 C C . GLU A 1 105 ? -8.318 5.279 18.108 1.00 87.38 105 GLU A C 1
ATOM 898 O O . GLU A 1 105 ? -8.021 5.900 17.080 1.00 87.38 105 GLU A O 1
ATOM 903 N N . LYS A 1 106 ? -7.933 4.009 18.288 1.00 89.00 106 LYS A N 1
ATOM 904 C CA . LYS A 1 106 ? -7.178 3.243 17.285 1.00 89.00 106 LYS A CA 1
ATOM 905 C C . LYS A 1 106 ? -7.952 3.069 15.986 1.00 89.00 106 LYS A C 1
ATOM 907 O O . LYS A 1 106 ? -7.391 3.300 14.913 1.00 89.00 106 LYS A O 1
ATOM 912 N N . MET A 1 107 ? -9.231 2.698 16.072 1.00 90.69 107 MET A N 1
ATOM 913 C CA . MET A 1 107 ? -10.101 2.565 14.900 1.00 90.69 107 MET A CA 1
ATOM 914 C C . MET A 1 107 ? -10.278 3.912 14.185 1.00 90.69 107 MET A C 1
ATOM 916 O O . MET A 1 107 ? -10.123 3.987 12.967 1.00 90.69 107 MET A O 1
ATOM 920 N N . GLU A 1 108 ? -10.525 4.994 14.922 1.00 89.31 108 GLU A N 1
ATOM 921 C CA . GLU A 1 108 ? -10.646 6.342 14.355 1.00 89.31 108 GLU A CA 1
ATOM 922 C C . GLU A 1 108 ? -9.353 6.793 13.666 1.00 89.31 108 GLU A C 1
ATOM 924 O O . GLU A 1 108 ? -9.382 7.285 12.533 1.00 89.31 108 GLU A O 1
ATOM 929 N N . SER A 1 109 ? -8.206 6.559 14.304 1.00 88.44 109 SER A N 1
ATOM 930 C CA . SER A 1 109 ? -6.886 6.864 13.745 1.00 88.44 109 SER A CA 1
ATOM 931 C C . SER A 1 109 ? -6.604 6.057 12.477 1.00 88.44 109 SER A C 1
ATOM 933 O O . SER A 1 109 ? -6.097 6.606 11.494 1.00 88.44 109 SER A O 1
ATOM 935 N N . PHE A 1 110 ? -6.977 4.773 12.464 1.00 93.56 110 PHE A N 1
ATOM 936 C CA . PHE A 1 110 ? -6.875 3.922 11.283 1.00 93.56 110 PHE A CA 1
ATOM 937 C C . PHE A 1 110 ? -7.735 4.458 10.134 1.00 93.56 110 PHE A C 1
ATOM 939 O O . PHE A 1 110 ? -7.219 4.667 9.036 1.00 93.56 110 PHE A O 1
ATOM 946 N N . LEU A 1 111 ? -9.020 4.734 10.380 1.00 91.88 111 LEU A N 1
ATOM 947 C CA . LEU A 1 111 ? -9.946 5.236 9.360 1.00 91.88 111 LEU A CA 1
ATOM 948 C C . LEU A 1 111 ? -9.504 6.595 8.808 1.00 91.88 111 LEU A C 1
ATOM 950 O O . LEU A 1 111 ? -9.562 6.822 7.596 1.00 91.88 111 LEU A O 1
ATOM 954 N N . LYS A 1 112 ? -9.010 7.484 9.675 1.00 90.44 112 LYS A N 1
ATOM 955 C CA . LYS A 1 112 ? -8.447 8.774 9.271 1.00 90.44 112 LYS A CA 1
ATOM 956 C C . LYS A 1 112 ? -7.243 8.585 8.351 1.00 90.44 112 LYS A C 1
ATOM 958 O O . LYS A 1 112 ? -7.238 9.125 7.247 1.00 90.44 112 LYS A O 1
ATOM 963 N N . GLY A 1 113 ? -6.258 7.791 8.766 1.00 91.44 113 GLY A N 1
ATOM 964 C CA . GLY A 1 113 ? -5.065 7.538 7.960 1.00 91.44 113 GLY A CA 1
ATOM 965 C C . GLY A 1 113 ? -5.379 6.823 6.639 1.00 91.44 113 GLY A C 1
ATOM 966 O O . GLY A 1 113 ? -4.838 7.184 5.593 1.00 91.44 113 GLY A O 1
ATOM 967 N N . PHE A 1 114 ? -6.322 5.879 6.646 1.00 94.00 114 PHE A N 1
ATOM 968 C CA . PHE A 1 114 ? -6.823 5.226 5.436 1.00 94.00 114 PHE A CA 1
ATOM 969 C C . PHE A 1 114 ? -7.459 6.240 4.471 1.00 94.00 114 PHE A C 1
ATOM 971 O O . PHE A 1 114 ? -7.162 6.239 3.274 1.00 94.00 114 PHE A O 1
ATOM 978 N N . SER A 1 115 ? -8.298 7.144 4.987 1.00 92.12 115 SER A N 1
ATOM 979 C CA . SER A 1 115 ? -8.922 8.215 4.202 1.00 92.12 115 SER A CA 1
ATOM 980 C C . SER A 1 115 ? -7.885 9.173 3.609 1.00 92.12 115 SER A C 1
ATOM 982 O O . SER A 1 115 ? -7.986 9.527 2.434 1.00 92.12 115 SER A O 1
ATOM 984 N N . GLU A 1 116 ? -6.848 9.534 4.368 1.00 91.88 116 GLU A N 1
ATOM 985 C CA . GLU A 1 116 ? -5.744 10.369 3.885 1.00 91.88 116 GLU A CA 1
ATOM 986 C C . GLU A 1 116 ? -5.001 9.702 2.718 1.00 91.88 116 GLU A C 1
ATOM 988 O O . GLU A 1 116 ? -4.809 10.329 1.673 1.00 91.88 116 GLU A O 1
ATOM 993 N N . VAL A 1 117 ? -4.640 8.418 2.839 1.00 92.56 117 VAL A N 1
ATOM 994 C CA . VAL A 1 117 ? -3.994 7.665 1.746 1.00 92.56 117 VAL A CA 1
ATOM 995 C C . VAL A 1 117 ? -4.923 7.559 0.532 1.00 92.56 117 VAL A C 1
ATOM 997 O O . VAL A 1 117 ? -4.495 7.811 -0.598 1.00 92.56 117 VAL A O 1
ATOM 1000 N N . SER A 1 118 ? -6.207 7.269 0.752 1.00 92.25 118 SER A N 1
ATOM 1001 C CA . SER A 1 118 ? -7.230 7.239 -0.301 1.00 92.25 118 SER A CA 1
ATOM 1002 C C . SER A 1 118 ? -7.355 8.586 -1.021 1.00 92.25 118 SER A C 1
ATOM 1004 O O . SER A 1 118 ? -7.452 8.640 -2.249 1.00 92.25 118 SER A O 1
ATOM 1006 N N . GLN A 1 119 ? -7.301 9.696 -0.281 1.00 91.12 119 GLN A N 1
ATOM 1007 C CA . GLN A 1 119 ? -7.348 11.040 -0.843 1.00 91.12 119 GLN A CA 1
ATOM 1008 C C . GLN A 1 119 ? -6.116 11.341 -1.703 1.00 91.12 119 GLN A C 1
ATOM 1010 O O . GLN A 1 119 ? -6.271 11.942 -2.764 1.00 91.12 119 GLN A O 1
ATOM 1015 N N . ARG A 1 120 ? -4.914 10.902 -1.301 1.00 91.94 120 ARG A N 1
ATOM 1016 C CA . ARG A 1 120 ? -3.682 11.069 -2.102 1.00 91.94 120 ARG A CA 1
ATOM 1017 C C . ARG A 1 120 ? -3.722 10.299 -3.420 1.00 91.94 120 ARG A C 1
ATOM 1019 O O . ARG A 1 120 ? -3.192 10.775 -4.426 1.00 91.94 120 ARG A O 1
ATOM 1026 N N . HIS A 1 121 ? -4.359 9.131 -3.432 1.00 90.94 121 HIS A N 1
ATOM 1027 C CA . HIS A 1 121 ? -4.644 8.397 -4.667 1.00 90.94 121 HIS A CA 1
ATOM 1028 C C . HIS A 1 121 ? -5.656 9.143 -5.540 1.00 90.94 121 HIS A C 1
ATOM 1030 O O . HIS A 1 121 ? -5.381 9.402 -6.710 1.00 90.94 121 HIS A O 1
ATOM 1036 N N . ARG A 1 122 ? -6.774 9.599 -4.957 1.00 88.62 122 ARG A N 1
ATOM 1037 C CA . ARG A 1 122 ? -7.819 10.359 -5.670 1.00 88.62 122 ARG A CA 1
ATOM 1038 C C . ARG A 1 122 ? -7.345 11.702 -6.227 1.00 88.62 122 ARG A C 1
ATOM 1040 O O . ARG A 1 122 ? -7.796 12.102 -7.294 1.00 88.62 122 ARG A O 1
ATOM 1047 N N . SER A 1 123 ? -6.434 12.395 -5.546 1.00 87.56 123 SER A N 1
ATOM 1048 C CA . SER A 1 123 ? -5.845 13.653 -6.026 1.00 87.56 123 SER A CA 1
ATOM 1049 C C . SER A 1 123 ? -4.813 13.456 -7.140 1.00 87.56 123 SER A C 1
ATOM 1051 O O . SER A 1 123 ? -4.235 14.433 -7.613 1.00 87.56 123 SER A O 1
ATOM 1053 N N . GLY A 1 124 ? -4.535 12.209 -7.528 1.00 85.38 124 GLY A N 1
ATOM 1054 C CA . GLY A 1 124 ? -3.546 11.864 -8.543 1.00 85.38 124 GLY A CA 1
ATOM 1055 C C . GLY A 1 124 ? -2.099 11.894 -8.047 1.00 85.38 124 GLY A C 1
ATOM 1056 O O . GLY A 1 124 ? -1.169 11.775 -8.840 1.00 85.38 124 GLY A O 1
ATOM 1057 N N . SER A 1 125 ? -1.867 12.077 -6.742 1.00 85.25 125 SER A N 1
ATOM 1058 C CA . SER A 1 125 ? -0.506 12.118 -6.196 1.00 85.25 125 SER A CA 1
ATOM 1059 C C . SER A 1 125 ? 0.121 10.725 -6.154 1.00 85.25 125 SER A C 1
ATOM 1061 O O . SER A 1 125 ? 1.301 10.587 -6.453 1.00 85.25 125 SER A O 1
ATOM 1063 N N . TYR A 1 126 ? -0.653 9.686 -5.827 1.00 91.88 126 TYR A N 1
ATOM 1064 C CA . TYR A 1 126 ? -0.163 8.300 -5.758 1.00 91.88 126 TYR A CA 1
ATOM 1065 C C . TYR A 1 126 ? -0.537 7.439 -6.972 1.00 91.88 126 TYR A C 1
ATOM 1067 O O . TYR A 1 126 ? -0.561 6.216 -6.879 1.00 91.88 126 TYR A O 1
ATOM 1075 N N . THR A 1 127 ? -0.807 8.051 -8.126 1.00 91.25 127 THR A N 1
ATOM 1076 C CA . THR A 1 127 ? -1.204 7.304 -9.326 1.00 91.25 127 THR A CA 1
ATOM 1077 C C . THR A 1 127 ? -0.109 6.345 -9.793 1.00 91.25 127 THR A C 1
ATOM 1079 O O . THR A 1 127 ? 1.030 6.749 -10.021 1.00 91.25 127 THR A O 1
ATOM 1082 N N . ILE A 1 128 ? -0.479 5.080 -10.002 1.00 92.75 128 ILE A N 1
ATOM 1083 C CA . ILE A 1 128 ? 0.366 4.037 -10.595 1.00 92.75 128 ILE A CA 1
ATOM 1084 C C . ILE A 1 128 ? -0.163 3.764 -12.004 1.00 92.75 128 ILE A C 1
ATOM 1086 O O . ILE A 1 128 ? -1.285 3.297 -12.182 1.00 92.75 128 ILE A O 1
ATOM 1090 N N . HIS A 1 129 ? 0.613 4.116 -13.028 1.00 89.50 129 HIS A N 1
ATOM 1091 C CA . HIS A 1 129 ? 0.117 4.089 -14.409 1.00 89.50 129 HIS A CA 1
ATOM 1092 C C . HIS A 1 129 ? 0.115 2.690 -15.027 1.00 89.50 129 HIS A C 1
ATOM 1094 O O . HIS A 1 129 ? -0.799 2.347 -15.774 1.00 89.50 129 HIS A O 1
ATOM 1100 N N . ASP A 1 130 ? 1.140 1.899 -14.725 1.00 93.19 130 ASP A N 1
ATOM 1101 C CA . ASP A 1 130 ? 1.294 0.551 -15.258 1.00 93.19 130 ASP A CA 1
ATOM 1102 C C . ASP A 1 130 ? 0.310 -0.412 -14.578 1.00 93.19 130 ASP A C 1
ATOM 1104 O O . ASP A 1 130 ? 0.189 -0.404 -13.354 1.00 93.19 130 ASP A O 1
ATOM 1108 N N . VAL A 1 131 ? -0.434 -1.184 -15.377 1.00 91.50 131 VAL A N 1
ATOM 1109 C CA . VAL A 1 131 ? -1.549 -2.020 -14.897 1.00 91.50 131 VAL A CA 1
ATOM 1110 C C . VAL A 1 131 ? -1.037 -3.184 -14.055 1.00 91.50 131 VAL A C 1
ATOM 1112 O O . VAL A 1 131 ? -1.544 -3.400 -12.958 1.00 91.50 131 VAL A O 1
ATOM 1115 N N . ASP A 1 132 ? 0.006 -3.872 -14.522 1.00 90.50 132 ASP A N 1
ATOM 1116 C CA . ASP A 1 132 ? 0.564 -5.037 -13.832 1.00 90.50 132 ASP A CA 1
ATOM 1117 C C . ASP A 1 132 ? 1.203 -4.623 -12.504 1.00 90.50 132 ASP A C 1
ATOM 1119 O O . ASP A 1 132 ? 0.998 -5.268 -11.476 1.00 90.50 132 ASP A O 1
ATOM 1123 N N . LEU A 1 133 ? 1.959 -3.519 -12.499 1.00 92.38 133 LEU A N 1
ATOM 1124 C CA . LEU A 1 133 ? 2.516 -2.957 -11.266 1.00 92.38 133 LEU A CA 1
ATOM 1125 C C . LEU A 1 133 ? 1.404 -2.576 -10.287 1.00 92.38 133 LEU A C 1
ATOM 1127 O O . LEU A 1 133 ? 1.501 -2.856 -9.096 1.00 92.38 133 LEU A O 1
ATOM 1131 N N . ARG A 1 134 ? 0.345 -1.929 -10.773 1.00 94.69 134 ARG A N 1
ATOM 1132 C CA . ARG A 1 134 ? -0.767 -1.485 -9.932 1.00 94.69 134 ARG A CA 1
ATOM 1133 C C . ARG A 1 134 ? -1.503 -2.649 -9.288 1.00 94.69 134 ARG A C 1
ATOM 1135 O O . ARG A 1 134 ? -1.792 -2.566 -8.097 1.00 94.69 134 ARG A O 1
ATOM 1142 N N . GLU A 1 135 ? -1.753 -3.715 -10.042 1.00 93.56 135 GLU A N 1
ATOM 1143 C CA . GLU A 1 135 ? -2.399 -4.924 -9.529 1.00 93.56 135 GLU A CA 1
ATOM 1144 C C . GLU A 1 135 ? -1.550 -5.587 -8.439 1.00 93.56 135 GLU A C 1
ATOM 1146 O O . GLU A 1 135 ? -2.054 -5.864 -7.355 1.00 93.56 135 GLU A O 1
ATOM 1151 N N . GLN A 1 136 ? -0.239 -5.721 -8.658 1.00 93.69 136 GLN A N 1
ATOM 1152 C CA . GLN A 1 136 ? 0.674 -6.298 -7.663 1.00 93.69 136 GLN A CA 1
ATOM 1153 C C . GLN A 1 136 ? 0.760 -5.452 -6.382 1.00 93.69 136 GLN A C 1
ATOM 1155 O O . GLN A 1 136 ? 0.761 -5.980 -5.269 1.00 93.69 136 GLN A O 1
ATOM 1160 N N . ILE A 1 137 ? 0.795 -4.119 -6.504 1.00 95.06 137 ILE A N 1
ATOM 1161 C CA . ILE A 1 137 ? 0.785 -3.224 -5.336 1.00 95.06 137 ILE A CA 1
ATOM 1162 C C . ILE A 1 137 ? -0.549 -3.316 -4.591 1.00 95.06 137 ILE A C 1
ATOM 1164 O O . ILE A 1 137 ? -0.543 -3.352 -3.358 1.00 95.06 137 ILE A O 1
ATOM 1168 N N . LYS A 1 138 ? -1.671 -3.384 -5.315 1.00 95.31 138 LYS A N 1
ATOM 1169 C CA . LYS A 1 138 ? -3.008 -3.564 -4.741 1.00 95.31 138 LYS A CA 1
ATOM 1170 C C . LYS A 1 138 ? -3.094 -4.876 -3.969 1.00 95.31 138 LYS A C 1
ATOM 1172 O O . LYS A 1 138 ? -3.466 -4.861 -2.798 1.00 95.31 138 LYS A O 1
ATOM 1177 N N . GLU A 1 139 ? -2.692 -5.983 -4.584 1.00 94.88 139 GLU A N 1
ATOM 1178 C CA . GLU A 1 139 ? -2.689 -7.308 -3.966 1.00 94.88 139 GLU A CA 1
ATOM 1179 C C . GLU A 1 139 ? -1.830 -7.327 -2.693 1.00 94.88 139 GLU A C 1
ATOM 1181 O O . GLU A 1 139 ? -2.287 -7.772 -1.637 1.00 94.88 139 GLU A O 1
ATOM 1186 N N . ALA A 1 140 ? -0.620 -6.762 -2.749 1.00 94.56 140 ALA A N 1
ATOM 1187 C CA . ALA A 1 140 ? 0.252 -6.644 -1.583 1.00 94.56 140 ALA A CA 1
ATOM 1188 C C . ALA A 1 140 ? -0.377 -5.793 -0.464 1.00 94.56 140 ALA A C 1
ATOM 1190 O O . ALA A 1 140 ? -0.265 -6.140 0.714 1.00 94.56 140 ALA A O 1
ATOM 1191 N N . THR A 1 141 ? -1.068 -4.699 -0.805 1.00 95.75 141 THR A N 1
ATOM 1192 C CA . THR A 1 141 ? -1.785 -3.874 0.178 1.00 95.75 141 THR A CA 1
ATOM 1193 C C . THR A 1 141 ? -2.967 -4.624 0.791 1.00 95.75 141 THR A C 1
ATOM 1195 O O . THR A 1 141 ? -3.139 -4.576 2.008 1.00 95.75 141 THR A O 1
ATOM 1198 N N . VAL A 1 142 ? -3.753 -5.350 -0.006 1.00 94.88 142 VAL A N 1
ATOM 1199 C CA . VAL A 1 142 ? -4.878 -6.165 0.479 1.00 94.88 142 VAL A CA 1
ATOM 1200 C C . VAL A 1 142 ? -4.385 -7.233 1.454 1.00 94.88 142 VAL A C 1
ATOM 1202 O O . VAL A 1 142 ? -4.883 -7.303 2.579 1.00 94.88 142 VAL A O 1
ATOM 1205 N N . LYS A 1 143 ? -3.347 -7.992 1.076 1.00 94.56 143 LYS A N 1
ATOM 1206 C CA . LYS A 1 143 ? -2.717 -9.018 1.928 1.00 94.56 143 LYS A CA 1
ATOM 1207 C C . LYS A 1 143 ? -2.151 -8.450 3.232 1.00 94.56 143 LYS A C 1
ATOM 1209 O O . LYS A 1 143 ? -2.065 -9.168 4.223 1.00 94.56 143 LYS A O 1
ATOM 1214 N N . LEU A 1 144 ? -1.765 -7.176 3.239 1.00 92.94 144 LEU A N 1
ATOM 1215 C CA . LEU A 1 144 ? -1.224 -6.496 4.412 1.00 92.94 144 LEU A CA 1
ATOM 1216 C C . LEU A 1 144 ? -2.320 -5.940 5.338 1.00 92.94 144 LEU A C 1
ATOM 1218 O O . LEU A 1 144 ? -2.221 -6.081 6.554 1.00 92.94 144 LEU A O 1
ATOM 1222 N N . VAL A 1 145 ? -3.333 -5.271 4.782 1.00 94.31 145 VAL A N 1
ATOM 1223 C CA . VAL A 1 145 ? -4.307 -4.476 5.552 1.00 94.31 145 VAL A CA 1
ATOM 1224 C C . VAL A 1 145 ? -5.506 -5.307 5.996 1.00 94.31 145 VAL A C 1
ATOM 1226 O O . VAL A 1 145 ? -5.931 -5.203 7.145 1.00 94.31 145 VAL A O 1
ATOM 1229 N N . VAL A 1 146 ? -6.058 -6.129 5.103 1.00 94.06 146 VAL A N 1
ATOM 1230 C CA . VAL A 1 146 ? -7.350 -6.791 5.335 1.00 94.06 146 VAL A CA 1
ATOM 1231 C C . VAL A 1 146 ? -7.276 -7.836 6.448 1.00 94.06 146 VAL A C 1
ATOM 1233 O O . VAL A 1 146 ? -8.121 -7.777 7.342 1.00 94.06 146 VAL A O 1
ATOM 1236 N N . PRO A 1 147 ? -6.263 -8.725 6.499 1.00 93.56 147 PRO A N 1
ATOM 1237 C CA . PRO A 1 147 ? -6.140 -9.669 7.608 1.00 93.56 147 PRO A CA 1
ATOM 1238 C C . PRO A 1 147 ? -6.000 -8.976 8.969 1.00 93.56 147 PRO A C 1
ATOM 1240 O O . PRO A 1 147 ? -6.647 -9.384 9.929 1.00 93.56 147 PRO A O 1
ATOM 1243 N N . ALA A 1 148 ? -5.218 -7.893 9.044 1.00 92.38 148 ALA A N 1
ATOM 1244 C CA . ALA A 1 148 ? -5.044 -7.126 10.278 1.00 92.38 148 ALA A CA 1
ATOM 1245 C C . ALA A 1 148 ? -6.341 -6.432 10.722 1.00 92.38 148 ALA A C 1
ATOM 1247 O O . ALA A 1 148 ? -6.638 -6.371 11.913 1.00 92.38 148 ALA A O 1
ATOM 1248 N N . TYR A 1 149 ? -7.129 -5.933 9.767 1.00 93.44 149 TYR A N 1
ATOM 1249 C CA . TYR A 1 149 ? -8.427 -5.321 10.041 1.00 93.44 149 TYR A CA 1
ATOM 1250 C C . TYR A 1 149 ? -9.447 -6.331 10.570 1.00 93.44 149 TYR A C 1
ATOM 1252 O O . TYR A 1 149 ? -10.115 -6.058 11.566 1.00 93.44 149 TYR A O 1
ATOM 1260 N N . ILE A 1 150 ? -9.529 -7.507 9.941 1.00 91.94 150 ILE A N 1
ATOM 1261 C CA . ILE A 1 150 ? -10.403 -8.599 10.390 1.00 91.94 150 ILE A CA 1
ATOM 1262 C C . ILE A 1 150 ? -10.006 -9.043 11.798 1.00 91.94 150 ILE A C 1
ATOM 1264 O O . ILE A 1 150 ? -10.859 -9.096 12.675 1.00 91.94 150 ILE A O 1
ATOM 1268 N N . GLU A 1 151 ? -8.716 -9.287 12.045 1.00 90.75 151 GLU A N 1
ATOM 1269 C CA . GLU A 1 151 ? -8.239 -9.716 13.365 1.00 90.75 151 GLU A CA 1
ATOM 1270 C C . GLU A 1 151 ? -8.553 -8.685 14.459 1.00 90.75 151 GLU A C 1
ATOM 1272 O O . GLU A 1 151 ? -8.932 -9.056 15.571 1.00 90.75 151 GLU A O 1
ATOM 1277 N N . PHE A 1 152 ? -8.422 -7.393 14.152 1.00 90.06 152 PHE A N 1
ATOM 1278 C CA . PHE A 1 152 ? -8.784 -6.328 15.081 1.00 90.06 152 PHE A CA 1
ATOM 1279 C C . PHE A 1 152 ? -10.289 -6.316 15.380 1.00 90.06 152 PHE A C 1
ATOM 1281 O O . PHE A 1 152 ? -10.683 -6.210 16.541 1.00 90.06 152 PHE A O 1
ATOM 1288 N N . LEU A 1 153 ? -11.139 -6.448 14.357 1.00 89.12 153 LEU A N 1
ATOM 1289 C CA . LEU A 1 153 ? -12.588 -6.498 14.556 1.00 89.12 153 LEU A CA 1
ATOM 1290 C C . LEU A 1 153 ? -13.020 -7.746 15.328 1.00 89.12 153 LEU A C 1
ATOM 1292 O O . LEU A 1 153 ? -13.811 -7.621 16.257 1.00 89.12 153 LEU A O 1
ATOM 1296 N N . ASP A 1 154 ? -12.472 -8.916 15.011 1.00 88.38 154 ASP A N 1
ATOM 1297 C CA . ASP A 1 154 ? -12.770 -10.162 15.724 1.00 88.38 154 ASP A CA 1
ATOM 1298 C C . ASP A 1 154 ? -12.389 -10.072 17.211 1.00 88.38 154 ASP A C 1
ATOM 1300 O O . ASP A 1 154 ? -13.073 -10.637 18.064 1.00 88.38 154 ASP A O 1
ATOM 1304 N N . ALA A 1 155 ? -11.315 -9.345 17.533 1.00 85.56 155 ALA A N 1
ATOM 1305 C CA . ALA A 1 155 ? -10.852 -9.165 18.905 1.00 85.56 155 ALA A CA 1
ATOM 1306 C C . ALA A 1 155 ? -11.668 -8.134 19.705 1.00 85.56 155 ALA A C 1
ATOM 1308 O O . ALA A 1 155 ? -11.790 -8.278 20.921 1.00 85.56 155 ALA A O 1
ATOM 1309 N N . TYR A 1 156 ? -12.204 -7.095 19.053 1.00 83.50 156 TYR A N 1
ATOM 1310 C CA . TYR A 1 156 ? -12.760 -5.925 19.746 1.00 83.50 156 TYR A CA 1
ATOM 1311 C C . TYR A 1 156 ? -14.169 -5.510 19.292 1.00 83.50 156 TYR A C 1
ATOM 1313 O O . TYR A 1 156 ? -14.630 -4.423 19.644 1.00 83.50 156 TYR A O 1
ATOM 1321 N N . SER A 1 157 ? -14.891 -6.351 18.543 1.00 80.75 157 SER A N 1
ATOM 1322 C CA . SER A 1 157 ? -16.240 -6.030 18.042 1.00 80.75 157 SER A CA 1
ATOM 1323 C C . SER A 1 157 ? -17.235 -5.671 19.151 1.00 80.75 157 SER A C 1
ATOM 1325 O O . SER A 1 157 ? -18.108 -4.835 18.933 1.00 80.75 157 SER A O 1
ATOM 1327 N N . SER A 1 158 ? -17.094 -6.260 20.342 1.00 78.38 158 SER A N 1
ATOM 1328 C CA . SER A 1 158 ? -17.937 -5.990 21.514 1.00 78.38 158 SER A CA 1
ATOM 1329 C C . SER A 1 158 ? -17.656 -4.633 22.166 1.00 78.38 158 SER A C 1
ATOM 1331 O O . SER A 1 158 ? -18.540 -4.058 22.798 1.00 78.38 158 SER A O 1
ATOM 1333 N N . ALA A 1 159 ? -16.440 -4.106 21.998 1.00 76.25 159 ALA A N 1
ATOM 1334 C CA . ALA A 1 159 ? -16.002 -2.815 22.523 1.00 76.25 159 ALA A CA 1
ATOM 1335 C C . ALA A 1 159 ? -16.304 -1.644 21.568 1.00 76.25 159 ALA A C 1
ATOM 1337 O O . ALA A 1 159 ? -16.210 -0.481 21.965 1.00 76.25 159 ALA A O 1
ATOM 1338 N N . LEU A 1 160 ? -16.662 -1.935 20.312 1.00 77.94 160 LEU A N 1
ATOM 1339 C CA . LEU A 1 160 ? -16.924 -0.943 19.275 1.00 77.94 160 LEU A CA 1
ATOM 1340 C C . LEU A 1 160 ? -18.433 -0.772 19.024 1.00 77.94 160 LEU A C 1
ATOM 1342 O O . LEU A 1 160 ? -19.121 -1.736 18.681 1.00 77.94 160 LEU A O 1
ATOM 1346 N N . PRO A 1 161 ? -18.971 0.457 19.098 1.00 75.38 161 PRO A N 1
ATOM 1347 C CA . PRO A 1 161 ? -20.321 0.737 18.626 1.00 75.38 161 PRO A CA 1
ATOM 1348 C C . PRO A 1 161 ? -20.462 0.383 17.138 1.00 75.38 161 PRO A C 1
ATOM 1350 O O . PRO A 1 161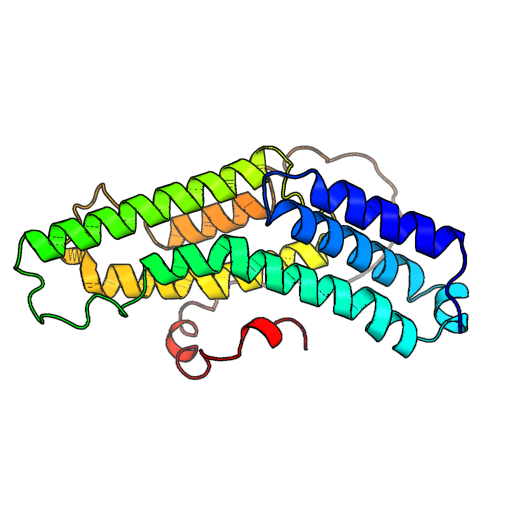 ? -19.589 0.700 16.336 1.00 75.38 161 PRO A O 1
ATOM 1353 N N . SER A 1 162 ? -21.598 -0.173 16.708 1.00 68.94 162 SER A N 1
ATOM 1354 C CA . SER A 1 162 ? -21.807 -0.612 15.310 1.00 68.94 162 SER A CA 1
ATOM 1355 C C . SER A 1 162 ? -21.667 0.490 14.243 1.00 68.94 162 SER A C 1
ATOM 1357 O O . SER A 1 162 ? -21.665 0.191 13.055 1.00 68.94 162 SER A O 1
ATOM 1359 N N . LYS A 1 163 ? -21.583 1.767 14.641 1.00 71.00 163 LYS A N 1
ATOM 1360 C CA . LYS A 1 163 ? -21.394 2.921 13.746 1.00 71.00 163 LYS A CA 1
ATOM 1361 C C . LYS A 1 163 ? -19.932 3.366 13.604 1.00 71.00 163 LYS A C 1
ATOM 1363 O O . LYS A 1 163 ? -19.667 4.238 12.784 1.00 71.00 163 LYS A O 1
ATOM 1368 N N . SER A 1 164 ? -19.004 2.832 14.402 1.00 74.75 164 SER A N 1
ATOM 1369 C CA . SER A 1 164 ? -17.612 3.308 14.453 1.00 74.75 164 SER A CA 1
ATOM 1370 C C . SER A 1 164 ? -16.653 2.542 13.538 1.00 74.75 164 SER A C 1
ATOM 1372 O O . SER A 1 164 ? -15.474 2.878 13.487 1.00 74.75 164 SER A O 1
ATOM 1374 N N . TYR A 1 165 ? -17.122 1.507 12.838 1.00 82.44 165 TYR A N 1
ATOM 1375 C CA . TYR A 1 165 ? -16.304 0.706 11.932 1.00 82.44 165 TYR A CA 1
ATOM 1376 C C . TYR A 1 165 ? -17.080 0.312 10.674 1.00 82.44 165 TYR A C 1
ATOM 1378 O O . TYR A 1 165 ? -18.307 0.407 10.610 1.00 82.44 165 TYR A O 1
ATOM 1386 N N . VAL A 1 166 ? -16.340 -0.109 9.653 1.00 85.62 166 VAL A N 1
ATOM 1387 C CA . VAL A 1 166 ? -16.866 -0.524 8.354 1.00 85.62 166 VAL A CA 1
ATOM 1388 C C . VAL A 1 166 ? -16.717 -2.041 8.246 1.00 85.62 166 VAL A C 1
ATOM 1390 O O . VAL A 1 166 ? -15.833 -2.632 8.858 1.00 85.62 166 VAL A O 1
ATOM 1393 N N . LYS A 1 167 ? -17.594 -2.707 7.495 1.00 88.12 167 LYS A N 1
ATOM 1394 C CA . LYS A 1 167 ? -17.457 -4.152 7.285 1.00 88.12 167 LYS A CA 1
ATOM 1395 C C . LYS A 1 167 ? -16.157 -4.470 6.524 1.00 88.12 167 LYS A C 1
ATOM 1397 O O . LYS A 1 167 ? -15.790 -3.683 5.645 1.00 88.12 167 LYS A O 1
ATOM 1402 N N . PRO A 1 168 ? -15.480 -5.600 6.800 1.00 88.81 168 PRO A N 1
ATOM 1403 C CA . PRO A 1 168 ? -14.261 -5.989 6.087 1.00 88.81 168 PRO A CA 1
ATOM 1404 C C . PRO A 1 168 ? -14.404 -5.990 4.559 1.00 88.81 168 PRO A C 1
ATOM 1406 O O . PRO A 1 168 ? -13.490 -5.559 3.857 1.00 88.81 168 PRO A O 1
ATOM 1409 N N . GLU A 1 169 ? -15.565 -6.397 4.043 1.00 89.44 169 GLU A N 1
ATOM 1410 C CA . GLU A 1 169 ? -15.858 -6.426 2.605 1.00 89.44 169 GLU A CA 1
ATOM 1411 C C . GLU A 1 169 ? -15.808 -5.023 1.992 1.00 89.44 169 GLU A C 1
ATOM 1413 O O . GLU A 1 169 ? -15.251 -4.823 0.918 1.00 89.44 169 GLU A O 1
ATOM 1418 N N . ALA A 1 170 ? -16.298 -4.015 2.712 1.00 90.44 170 ALA A N 1
ATOM 1419 C CA . ALA A 1 170 ? -16.237 -2.638 2.245 1.00 90.44 170 ALA A CA 1
ATOM 1420 C C . ALA A 1 170 ? -14.808 -2.062 2.309 1.00 90.44 170 ALA A C 1
ATOM 1422 O O . ALA A 1 170 ? -14.469 -1.201 1.502 1.00 90.44 170 ALA A O 1
ATOM 1423 N N . VAL A 1 171 ? -13.929 -2.547 3.198 1.00 90.94 171 VAL A N 1
ATOM 1424 C CA . VAL A 1 171 ? -12.498 -2.173 3.170 1.00 90.94 171 VAL A CA 1
ATOM 1425 C C . VAL A 1 171 ? -11.815 -2.724 1.916 1.00 90.94 171 VAL A C 1
ATOM 1427 O O . VAL A 1 171 ? -11.038 -2.003 1.289 1.00 90.94 171 VAL A O 1
ATOM 1430 N N . LEU A 1 172 ? -12.131 -3.962 1.523 1.00 92.31 172 LEU A N 1
ATOM 1431 C CA . LEU A 1 172 ? -11.667 -4.555 0.263 1.00 92.31 172 LEU A CA 1
ATOM 1432 C C . LEU A 1 172 ? -12.123 -3.727 -0.944 1.00 92.31 172 LEU A C 1
ATOM 1434 O O . LEU A 1 172 ? -11.288 -3.300 -1.739 1.00 92.31 172 LEU A O 1
ATOM 1438 N N . GLU A 1 173 ? -13.417 -3.411 -1.029 1.00 92.50 173 GLU A N 1
ATOM 1439 C CA . GLU A 1 173 ? -13.969 -2.589 -2.115 1.00 92.50 173 GLU A CA 1
ATOM 1440 C C . GLU A 1 173 ? -13.326 -1.195 -2.178 1.00 92.50 173 GLU A C 1
ATOM 1442 O O . GLU A 1 173 ? -13.036 -0.680 -3.259 1.00 92.50 173 GLU A O 1
ATOM 1447 N N . LEU A 1 174 ? -13.068 -0.572 -1.025 1.00 92.50 174 LEU A N 1
ATOM 1448 C CA . LEU A 1 174 ? -12.388 0.721 -0.964 1.00 92.50 174 LEU A CA 1
ATOM 1449 C C . LEU A 1 174 ? -10.939 0.627 -1.451 1.00 92.50 174 LEU A C 1
ATOM 1451 O O . LEU A 1 174 ? -10.481 1.533 -2.146 1.00 92.50 174 LEU A O 1
ATOM 1455 N N . LEU A 1 175 ? -10.215 -0.444 -1.113 1.00 93.69 175 LEU A N 1
ATOM 1456 C CA . LEU A 1 175 ? -8.870 -0.685 -1.640 1.00 93.69 175 LEU A CA 1
ATOM 1457 C C . LEU A 1 175 ? -8.904 -0.874 -3.161 1.00 93.69 175 LEU A C 1
ATOM 1459 O O . LEU A 1 175 ? -8.115 -0.241 -3.862 1.00 93.69 175 LEU A O 1
ATOM 1463 N N . ASP A 1 176 ? -9.860 -1.638 -3.688 1.00 91.94 176 ASP A N 1
ATOM 1464 C CA . ASP A 1 176 ? -10.043 -1.774 -5.136 1.00 91.94 176 ASP A CA 1
ATOM 1465 C C . ASP A 1 176 ? -10.313 -0.424 -5.811 1.00 91.94 176 ASP A C 1
ATOM 1467 O O . ASP A 1 176 ? -9.700 -0.108 -6.833 1.00 91.94 176 ASP A O 1
ATOM 1471 N N . GLN A 1 177 ? -11.168 0.419 -5.227 1.00 91.62 177 GLN A N 1
ATOM 1472 C CA . GLN A 1 177 ? -11.444 1.764 -5.747 1.00 91.62 177 GLN A CA 1
ATOM 1473 C C . GLN A 1 177 ? -10.219 2.686 -5.698 1.00 91.62 177 GLN A C 1
ATOM 1475 O O . GLN A 1 177 ? -10.024 3.502 -6.603 1.00 91.62 177 GLN A O 1
ATOM 1480 N N . ILE A 1 178 ? -9.395 2.576 -4.652 1.00 92.12 178 ILE A N 1
ATOM 1481 C CA . ILE A 1 178 ? -8.169 3.366 -4.487 1.00 92.12 178 ILE A CA 1
ATOM 1482 C C . ILE A 1 178 ? -7.192 3.089 -5.628 1.00 92.12 178 ILE A C 1
ATOM 1484 O O . ILE A 1 178 ? -6.643 4.034 -6.195 1.00 92.12 178 ILE A O 1
ATOM 1488 N N . PHE A 1 179 ? -6.983 1.816 -5.966 1.00 90.44 179 PHE A N 1
ATOM 1489 C CA . PHE A 1 179 ? -6.000 1.432 -6.974 1.00 90.44 179 PHE A CA 1
ATOM 1490 C C . PHE A 1 179 ? -6.561 1.472 -8.392 1.00 90.44 179 PHE A C 1
ATOM 1492 O O . PHE A 1 179 ? -5.873 1.945 -9.284 1.00 90.44 179 PHE A O 1
ATOM 1499 N N . ASN A 1 180 ? -7.800 1.056 -8.639 1.00 84.75 180 ASN A N 1
ATOM 1500 C CA . ASN A 1 180 ? -8.342 1.067 -10.001 1.00 84.75 180 ASN A CA 1
ATOM 1501 C C . ASN A 1 180 ? -8.793 2.460 -10.454 1.00 84.75 180 ASN A C 1
ATOM 1503 O O . ASN A 1 180 ? -8.974 2.695 -11.645 1.00 84.75 180 ASN A O 1
ATOM 1507 N N . GLY A 1 181 ? -8.966 3.401 -9.519 1.00 64.44 181 GLY A N 1
ATOM 1508 C CA . GLY A 1 181 ? -9.635 4.659 -9.815 1.00 64.44 181 GLY A CA 1
ATOM 1509 C C . GLY A 1 181 ? -11.073 4.415 -10.287 1.00 64.44 181 GLY A C 1
ATOM 1510 O O . GLY A 1 181 ? -11.527 3.294 -10.506 1.00 64.44 181 GLY A O 1
ATOM 1511 N N . SER A 1 182 ? -11.845 5.480 -10.460 1.00 49.25 182 SER A N 1
ATOM 1512 C CA . SER A 1 182 ? -13.141 5.371 -11.137 1.00 49.25 182 SER A CA 1
ATOM 1513 C C . SER A 1 182 ? -12.912 5.217 -12.646 1.00 49.25 182 SER A C 1
ATOM 1515 O O . SER A 1 182 ? -13.130 6.151 -13.415 1.00 49.25 182 SER A O 1
ATOM 1517 N N . ASP A 1 183 ? -12.455 4.041 -13.077 1.00 44.22 183 ASP A N 1
ATOM 1518 C CA . ASP A 1 183 ? -12.076 3.691 -14.457 1.00 44.22 183 ASP A CA 1
ATOM 1519 C C . ASP A 1 183 ? -13.294 3.579 -15.415 1.00 44.22 183 ASP A C 1
ATOM 1521 O O . ASP A 1 183 ? -13.436 2.670 -16.228 1.00 44.22 183 ASP A O 1
ATOM 1525 N N . SER A 1 184 ? -14.216 4.545 -15.350 1.00 39.09 184 SER A N 1
ATOM 1526 C CA . SER A 1 184 ? -15.344 4.701 -16.284 1.00 39.09 184 SER A CA 1
ATOM 1527 C C . SER A 1 184 ? -15.056 5.674 -17.432 1.00 39.09 184 SER A C 1
ATOM 1529 O O . SER A 1 184 ? -15.883 5.843 -18.329 1.00 39.09 184 SER A O 1
ATOM 1531 N N . LYS A 1 185 ? -13.885 6.318 -17.461 1.00 38.94 185 LYS A N 1
ATOM 1532 C CA . LYS A 1 185 ? -13.537 7.288 -18.506 1.00 38.94 185 LYS A CA 1
ATOM 1533 C C . LYS A 1 185 ? -12.132 7.063 -19.032 1.00 38.94 185 LYS A C 1
ATOM 1535 O O . LYS A 1 185 ? -11.257 7.848 -18.727 1.00 38.94 185 LYS A O 1
ATOM 1540 N N . LEU A 1 186 ? -11.965 6.045 -19.871 1.00 40.28 186 LEU A N 1
ATOM 1541 C CA . LEU A 1 186 ? -11.182 6.104 -21.116 1.00 40.28 186 LEU A CA 1
ATOM 1542 C C . LEU A 1 186 ? -11.530 4.874 -21.980 1.00 40.28 186 LEU A C 1
ATOM 1544 O O . LEU A 1 186 ? -10.696 4.051 -22.339 1.00 40.28 186 LEU A O 1
ATOM 1548 N N . LYS A 1 187 ? -12.813 4.758 -22.352 1.00 43.44 187 LYS A N 1
ATOM 1549 C CA . LYS A 1 187 ? -13.212 3.978 -23.529 1.00 43.44 187 LYS A CA 1
ATOM 1550 C C . LYS A 1 187 ? -13.178 4.912 -24.741 1.00 43.44 187 LYS A C 1
ATOM 1552 O O . LYS A 1 187 ? -13.906 5.905 -24.742 1.00 43.44 187 LYS A O 1
ATOM 1557 N N . ARG A 1 188 ? -12.373 4.531 -25.747 1.00 38.94 188 ARG A N 1
ATOM 1558 C CA . ARG A 1 188 ? -12.225 4.996 -27.157 1.00 38.94 188 ARG A CA 1
ATOM 1559 C C . ARG A 1 188 ? -10.753 5.359 -27.428 1.00 38.94 188 ARG A C 1
ATOM 1561 O O . ARG A 1 188 ? -10.215 6.232 -26.769 1.00 38.94 188 ARG A O 1
ATOM 1568 N N . ARG A 1 189 ? -10.061 4.725 -28.380 1.00 33.75 189 ARG A N 1
ATOM 1569 C CA . ARG A 1 189 ? -10.479 4.469 -29.771 1.00 33.75 189 ARG A CA 1
ATOM 1570 C C . ARG A 1 189 ? -9.836 3.197 -30.351 1.00 33.75 189 ARG A C 1
ATOM 1572 O O . ARG A 1 189 ? -8.701 2.877 -30.023 1.00 33.75 189 ARG A O 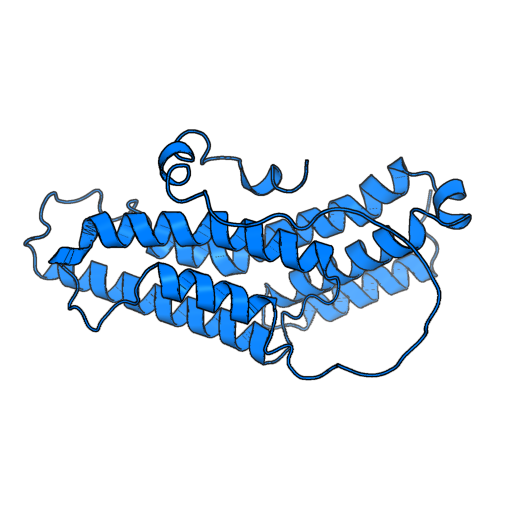1
ATOM 1579 N N . ASP A 1 190 ? -10.609 2.535 -31.210 1.00 36.50 190 ASP A N 1
ATOM 1580 C CA . ASP A 1 190 ? -10.324 1.340 -32.012 1.00 36.50 190 ASP A CA 1
ATOM 1581 C C . ASP A 1 190 ? -8.901 1.196 -32.574 1.00 36.50 190 ASP A C 1
ATOM 1583 O O . ASP A 1 190 ? -8.370 2.111 -33.199 1.00 36.50 190 ASP A O 1
ATOM 1587 N N . SER A 1 191 ? -8.400 -0.041 -32.541 1.00 31.58 191 SER A N 1
ATOM 1588 C CA . SER A 1 191 ? -7.839 -0.663 -33.742 1.00 31.58 191 SER A CA 1
ATOM 1589 C C . SER A 1 191 ? -8.125 -2.166 -33.724 1.00 31.58 191 SER A C 1
ATOM 1591 O O . SER A 1 191 ? -7.698 -2.893 -32.829 1.00 31.58 191 SER A O 1
ATOM 1593 N N . LYS A 1 192 ? -8.912 -2.614 -34.705 1.00 40.06 192 LYS A N 1
ATOM 1594 C CA . LYS A 1 192 ? -9.191 -4.020 -35.000 1.00 40.06 192 LYS A CA 1
ATOM 1595 C C . LYS A 1 192 ? -7.966 -4.657 -35.659 1.00 40.06 192 LYS A C 1
ATOM 1597 O O . LYS A 1 192 ? -7.619 -4.243 -36.759 1.00 40.06 192 LYS A O 1
ATOM 1602 N N . HIS A 1 193 ? -7.440 -5.738 -35.082 1.00 27.78 193 HIS A N 1
ATOM 1603 C CA . HIS A 1 193 ? -7.015 -6.917 -35.850 1.00 27.78 193 HIS A CA 1
ATOM 1604 C C . HIS A 1 193 ? -6.861 -8.161 -34.941 1.00 27.78 193 HIS A C 1
ATOM 1606 O O . HIS A 1 193 ? -6.075 -8.135 -34.004 1.00 27.78 193 HIS A O 1
ATOM 1612 N N . LEU A 1 194 ? -7.690 -9.185 -35.214 1.00 34.03 194 LEU A N 1
ATOM 1613 C CA . LEU A 1 194 ? -7.516 -10.662 -35.148 1.00 34.03 194 LEU A CA 1
ATOM 1614 C C . LEU A 1 194 ? -6.339 -11.217 -34.288 1.00 34.03 194 LEU A C 1
ATOM 1616 O O . LEU A 1 194 ? -5.216 -10.771 -34.451 1.00 34.03 194 LEU A O 1
ATOM 1620 N N . THR A 1 195 ? -6.423 -12.261 -33.444 1.00 29.47 195 THR A N 1
ATOM 1621 C CA . THR A 1 195 ? -7.328 -13.427 -33.336 1.00 29.47 195 THR A CA 1
ATOM 1622 C C . THR A 1 195 ? -6.997 -14.244 -32.063 1.00 29.47 195 THR A C 1
ATOM 1624 O O . THR A 1 195 ? -5.826 -14.380 -31.731 1.00 29.47 195 THR A O 1
ATOM 1627 N N . ARG A 1 196 ? -8.022 -14.918 -31.502 1.00 28.47 196 ARG A N 1
ATOM 1628 C CA . ARG A 1 196 ? -8.009 -16.299 -30.943 1.00 28.47 196 ARG A CA 1
ATOM 1629 C C . ARG A 1 196 ? -7.438 -16.579 -29.526 1.00 28.47 196 ARG A C 1
ATOM 1631 O O . ARG A 1 196 ? -6.265 -16.868 -29.366 1.00 28.47 196 ARG A O 1
ATOM 1638 N N . GLY A 1 197 ? -8.372 -16.725 -28.573 1.00 28.45 197 GLY A N 1
ATOM 1639 C CA . GLY A 1 197 ? -8.563 -17.936 -27.744 1.00 28.45 197 GLY A CA 1
ATOM 1640 C C . GLY A 1 197 ? -7.742 -18.122 -26.455 1.00 28.45 197 GLY A C 1
ATOM 1641 O O . GLY A 1 197 ? -6.578 -18.491 -26.521 1.00 28.45 197 GLY A O 1
ATOM 1642 N N . GLY A 1 198 ? -8.400 -18.028 -25.291 1.00 26.20 198 GLY A N 1
ATOM 1643 C CA . GLY A 1 198 ? -7.905 -18.517 -23.990 1.00 26.20 198 GLY A CA 1
ATOM 1644 C C . GLY A 1 198 ? -8.852 -18.145 -22.834 1.00 26.20 198 GLY A C 1
ATOM 1645 O O . GLY A 1 198 ? -9.491 -17.103 -22.939 1.00 26.20 198 GLY A O 1
ATOM 1646 N N . PRO A 1 199 ? -9.033 -18.992 -21.799 1.00 32.03 199 PRO A N 1
ATOM 1647 C CA . PRO A 1 199 ? -10.311 -19.152 -21.098 1.00 32.03 199 PRO A CA 1
ATOM 1648 C C . PRO A 1 199 ? -10.588 -18.123 -19.994 1.00 32.03 199 PRO A C 1
ATOM 1650 O O . PRO A 1 199 ? -9.692 -17.636 -19.311 1.00 32.03 199 PRO A O 1
ATOM 1653 N N . SER A 1 200 ? -11.881 -17.868 -19.791 1.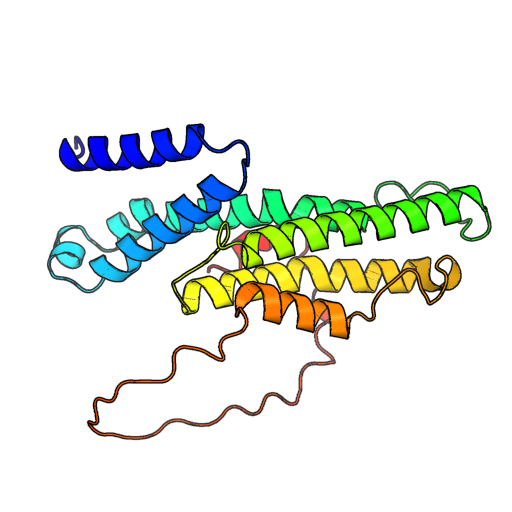00 31.92 200 SER A N 1
ATOM 1654 C CA . SER A 1 200 ? -12.453 -17.157 -18.651 1.00 31.92 200 SER A CA 1
ATOM 1655 C C . SER A 1 200 ? -12.238 -17.947 -17.358 1.00 31.92 200 SER A C 1
ATOM 1657 O O . SER A 1 200 ? -12.789 -19.039 -17.208 1.00 31.92 200 SER A O 1
ATOM 1659 N N . PHE A 1 201 ? -11.481 -17.385 -16.417 1.00 27.88 201 PHE A N 1
ATOM 1660 C CA . PHE A 1 201 ? -11.429 -17.881 -15.046 1.00 27.88 201 PHE A CA 1
ATOM 1661 C C . PHE A 1 201 ? -12.549 -17.236 -14.226 1.00 27.88 201 PHE A C 1
ATOM 1663 O O . PHE A 1 201 ? -12.627 -16.017 -14.094 1.00 27.88 201 PHE A O 1
ATOM 1670 N N . SER A 1 202 ? -13.441 -18.089 -13.728 1.00 28.61 202 SER A N 1
ATOM 1671 C CA . SER A 1 202 ? -14.519 -17.750 -12.805 1.00 28.61 202 SER A CA 1
ATOM 1672 C C . SER A 1 202 ? -13.936 -17.639 -11.397 1.00 28.61 202 SER A C 1
ATOM 1674 O O . SER A 1 202 ? -13.354 -18.603 -10.901 1.00 28.61 202 SER A O 1
ATOM 1676 N N . PHE A 1 203 ? -14.071 -16.474 -10.767 1.00 31.95 203 PHE A N 1
ATOM 1677 C CA . PHE A 1 203 ? -13.667 -16.246 -9.382 1.00 31.95 203 PHE A CA 1
ATOM 1678 C C . PHE A 1 203 ? -14.838 -16.604 -8.469 1.00 31.95 203 PHE A C 1
ATOM 1680 O O . PHE A 1 203 ? -15.648 -15.754 -8.116 1.00 31.95 203 PHE A O 1
ATOM 1687 N N . ASP A 1 204 ? -14.972 -17.888 -8.158 1.00 33.25 204 ASP A N 1
ATOM 1688 C CA . ASP A 1 204 ? -15.954 -18.364 -7.187 1.00 33.25 204 ASP A CA 1
ATOM 1689 C C . ASP A 1 204 ? -15.308 -19.516 -6.407 1.00 33.25 204 ASP A C 1
ATOM 1691 O O . ASP A 1 204 ? -15.311 -20.666 -6.850 1.00 33.25 204 ASP A O 1
ATOM 1695 N N . GLY A 1 205 ? -14.619 -19.204 -5.301 1.00 35.34 205 GLY A N 1
ATOM 1696 C CA . GLY A 1 205 ? -13.945 -20.264 -4.544 1.00 35.34 205 GLY A CA 1
ATOM 1697 C C . GLY A 1 205 ? -13.083 -19.930 -3.327 1.00 35.34 205 GLY A C 1
ATOM 1698 O O . GLY A 1 205 ? -12.728 -20.868 -2.619 1.00 35.34 205 GLY A O 1
ATOM 1699 N N . GLU A 1 206 ? -12.753 -18.675 -3.007 1.00 40.28 206 GLU A N 1
ATOM 1700 C CA . GLU A 1 206 ? -11.658 -18.421 -2.048 1.00 40.28 206 GLU A CA 1
ATOM 1701 C C . GLU A 1 206 ? -12.079 -17.695 -0.757 1.00 40.28 206 GLU A C 1
ATOM 1703 O O . GLU A 1 206 ? -11.551 -16.655 -0.387 1.00 40.28 206 GLU A O 1
ATOM 1708 N N . ILE A 1 207 ? -13.038 -18.273 -0.020 1.00 40.62 207 ILE A N 1
ATOM 1709 C CA . ILE A 1 207 ? -13.386 -17.833 1.354 1.00 40.62 207 ILE A CA 1
ATOM 1710 C C . ILE A 1 207 ? -12.726 -18.723 2.430 1.00 40.62 207 ILE A C 1
ATOM 1712 O O . ILE A 1 207 ? -12.697 -18.381 3.612 1.00 40.62 207 ILE A O 1
ATOM 1716 N N . LYS A 1 208 ? -12.127 -19.861 2.054 1.00 35.75 208 LYS A N 1
ATOM 1717 C CA . LYS A 1 208 ? -11.549 -20.814 3.023 1.00 35.75 208 LYS A CA 1
ATOM 1718 C C . LYS A 1 208 ? -10.040 -20.671 3.255 1.00 35.75 208 LYS A C 1
ATOM 1720 O O . LYS A 1 208 ? -9.572 -21.139 4.293 1.00 35.75 208 LYS A O 1
ATOM 1725 N N . ASP A 1 209 ? -9.305 -19.971 2.391 1.00 40.72 209 ASP A N 1
ATOM 1726 C CA . ASP A 1 209 ? -7.836 -19.885 2.487 1.00 40.72 209 ASP A CA 1
ATOM 1727 C C . ASP A 1 209 ? -7.292 -18.686 3.282 1.00 40.72 209 ASP A C 1
ATOM 1729 O O . ASP A 1 209 ? -6.144 -18.711 3.730 1.00 40.72 209 ASP A O 1
ATOM 1733 N N . LEU A 1 210 ? -8.123 -17.694 3.623 1.00 42.28 210 LEU A N 1
ATOM 1734 C CA . LEU A 1 210 ? -7.692 -16.539 4.431 1.00 42.28 210 LEU A CA 1
ATOM 1735 C C . LEU A 1 210 ? -7.218 -16.920 5.845 1.00 42.28 210 LEU A C 1
ATOM 1737 O O . LEU A 1 210 ? -6.402 -16.223 6.444 1.00 42.28 210 LEU A O 1
ATOM 1741 N N . ARG A 1 211 ? -7.664 -18.067 6.375 1.00 40.16 211 ARG A N 1
ATOM 1742 C CA . ARG A 1 211 ? -7.258 -18.556 7.703 1.00 40.16 211 ARG A CA 1
ATOM 1743 C C . ARG A 1 211 ? -5.910 -19.300 7.691 1.00 40.16 211 ARG A C 1
ATOM 1745 O O . ARG A 1 211 ? -5.340 -19.527 8.758 1.00 40.16 211 ARG A O 1
ATOM 1752 N N . ARG A 1 212 ? -5.381 -19.664 6.512 1.00 39.91 212 ARG A N 1
ATOM 1753 C CA . ARG A 1 212 ? -4.104 -20.392 6.347 1.00 39.91 212 ARG A CA 1
ATOM 1754 C C . ARG A 1 212 ? -2.875 -19.489 6.219 1.00 39.91 212 ARG A C 1
ATOM 1756 O O . ARG A 1 212 ? -1.762 -19.978 6.365 1.00 39.91 212 ARG A O 1
ATOM 1763 N N . LEU A 1 213 ? -3.051 -18.178 6.051 1.00 39.59 213 LEU A N 1
ATOM 1764 C CA . LEU A 1 213 ? -1.946 -17.213 5.916 1.00 39.59 213 LEU A CA 1
ATOM 1765 C C . LEU A 1 213 ? -1.196 -16.905 7.231 1.00 39.59 213 LEU A C 1
ATOM 1767 O O . LEU A 1 213 ? -0.216 -16.163 7.227 1.00 39.59 213 LEU A O 1
ATOM 1771 N N . ARG A 1 214 ? -1.599 -17.508 8.361 1.00 39.94 214 ARG A N 1
ATOM 1772 C CA . ARG A 1 214 ? -1.029 -17.247 9.698 1.00 39.94 214 ARG A CA 1
ATOM 1773 C C . ARG A 1 214 ? 0.394 -17.788 9.915 1.00 39.94 214 ARG A C 1
ATOM 1775 O O . ARG A 1 214 ? 0.993 -17.493 10.943 1.00 39.94 214 ARG A O 1
ATOM 1782 N N . SER A 1 215 ? 0.957 -18.583 9.006 1.00 30.88 215 SER A N 1
ATOM 1783 C CA . SER A 1 215 ? 2.266 -19.225 9.226 1.00 30.88 215 SER A CA 1
ATOM 1784 C C . SER A 1 215 ? 3.472 -18.489 8.631 1.00 30.88 215 SER A C 1
ATOM 1786 O O . SER A 1 215 ? 4.576 -19.014 8.720 1.00 30.88 215 SER A O 1
ATOM 1788 N N . SER A 1 216 ? 3.315 -17.294 8.047 1.00 34.25 216 SER A N 1
ATOM 1789 C CA . SER A 1 216 ? 4.452 -16.600 7.415 1.00 34.25 216 SER A CA 1
ATOM 1790 C C . SER A 1 216 ? 4.379 -15.070 7.507 1.00 34.25 216 SER A C 1
ATOM 1792 O O . SER A 1 216 ? 4.549 -14.349 6.530 1.00 34.25 216 SER A O 1
ATOM 1794 N N . THR A 1 217 ? 4.107 -14.519 8.685 1.00 40.06 217 THR A N 1
ATOM 1795 C CA . THR A 1 217 ? 4.155 -13.062 8.904 1.00 40.06 217 THR A CA 1
ATOM 1796 C C . THR A 1 217 ? 5.329 -12.689 9.791 1.00 40.06 217 THR A C 1
ATOM 1798 O O . THR A 1 217 ? 5.150 -12.413 10.970 1.00 40.06 217 THR A O 1
ATOM 1801 N N . SER A 1 218 ? 6.515 -12.659 9.175 1.00 35.00 218 SER A N 1
ATOM 1802 C CA . SER A 1 218 ? 7.592 -11.727 9.544 1.00 35.00 218 SER A CA 1
ATOM 1803 C C . SER A 1 218 ? 8.365 -11.193 8.326 1.00 35.00 218 SER A C 1
ATOM 1805 O O . SER A 1 218 ? 8.758 -10.032 8.364 1.00 35.00 218 SER A O 1
ATOM 1807 N N . ASP A 1 219 ? 8.440 -11.917 7.195 1.00 37.41 219 ASP A N 1
ATOM 1808 C CA . ASP A 1 219 ? 9.287 -11.511 6.045 1.00 37.41 219 ASP A CA 1
ATOM 1809 C C . ASP A 1 219 ? 8.581 -11.441 4.667 1.00 37.41 219 ASP A C 1
ATOM 1811 O O . ASP A 1 219 ? 9.211 -11.286 3.625 1.00 37.41 219 ASP A O 1
ATOM 1815 N N . ASN A 1 220 ? 7.247 -11.482 4.622 1.00 38.81 220 ASN A N 1
ATOM 1816 C CA . ASN A 1 220 ? 6.498 -11.768 3.385 1.00 38.81 220 ASN A CA 1
ATOM 1817 C C . ASN A 1 220 ? 6.302 -10.601 2.389 1.00 38.81 220 ASN A C 1
ATOM 1819 O O . ASN A 1 220 ? 5.737 -10.795 1.318 1.00 38.81 220 ASN A O 1
ATOM 1823 N N . VAL A 1 221 ? 6.747 -9.375 2.691 1.00 40.59 221 VAL A N 1
ATOM 1824 C CA . VAL A 1 221 ? 6.575 -8.252 1.735 1.00 40.59 221 VAL A CA 1
ATOM 1825 C C . VAL A 1 221 ? 7.556 -8.364 0.557 1.00 40.59 221 VAL A C 1
ATOM 1827 O O . VAL A 1 221 ? 7.286 -7.831 -0.515 1.00 40.59 221 VAL A O 1
ATOM 1830 N N . ALA A 1 222 ? 8.666 -9.088 0.736 1.00 39.50 222 ALA A N 1
ATOM 1831 C CA . ALA A 1 222 ? 9.597 -9.416 -0.344 1.00 39.50 222 ALA A CA 1
ATOM 1832 C C . ALA A 1 222 ? 9.055 -10.514 -1.283 1.00 39.50 222 ALA A C 1
ATOM 1834 O O . ALA A 1 222 ? 9.410 -10.539 -2.454 1.00 39.50 222 ALA A O 1
ATOM 1835 N N . LEU A 1 223 ? 8.148 -11.367 -0.796 1.00 39.38 223 LEU A N 1
ATOM 1836 C CA . LEU A 1 223 ? 7.673 -12.564 -1.500 1.00 39.38 223 LEU A CA 1
ATOM 1837 C C . LEU A 1 223 ? 6.499 -12.316 -2.462 1.00 39.38 223 LEU A C 1
ATOM 1839 O O . LEU A 1 223 ? 6.084 -13.229 -3.162 1.00 39.38 223 LEU A O 1
ATOM 1843 N N . CYS A 1 224 ? 5.960 -11.094 -2.544 1.00 41.31 224 CYS A N 1
ATOM 1844 C CA . CYS A 1 224 ? 5.036 -10.743 -3.636 1.00 41.31 224 CYS A CA 1
ATOM 1845 C C . CYS A 1 224 ? 5.756 -10.505 -4.979 1.00 41.31 224 CYS A C 1
ATOM 1847 O O . CYS A 1 224 ? 5.089 -10.182 -5.955 1.00 41.31 224 CYS A O 1
ATOM 1849 N N . TRP A 1 225 ? 7.091 -10.612 -5.021 1.00 36.94 225 TRP A N 1
ATOM 1850 C CA . TRP A 1 225 ? 7.917 -10.228 -6.173 1.00 36.94 225 TRP A CA 1
ATOM 1851 C C . TRP A 1 225 ? 8.978 -11.276 -6.569 1.00 36.94 225 TRP A C 1
ATOM 1853 O O . TRP A 1 225 ? 9.895 -10.952 -7.333 1.00 36.94 225 TRP A O 1
ATOM 1863 N N . GLU A 1 226 ? 8.837 -12.516 -6.087 1.00 29.02 226 GLU A N 1
ATOM 1864 C CA . GLU A 1 226 ? 9.550 -13.709 -6.589 1.00 29.02 226 GLU A CA 1
ATOM 1865 C C . GLU A 1 226 ? 8.705 -14.447 -7.633 1.00 29.02 226 GLU A C 1
ATOM 1867 O O . GLU A 1 226 ? 9.274 -14.781 -8.700 1.00 29.02 226 GLU A O 1
#

pLDDT: mean 74.33, std 23.04, range [26.2, 96.19]

InterPro domains:
  IPR004140 Exocyst complex component Exo70 [PTHR12542] (9-169)
  IPR016159 Cullin repeat-like-containing domain superfamily [SSF74788] (15-179)
  IPR046364 Exocyst complex subunit Exo70, C-terminal [PF03081] (13-168)

Radius of gyration: 21.35 Å; chains: 1; bounding box: 54×40×67 Å

Foldseek 3Di:
DDDDPVVVVVVVVLVVVCVPDPDNLLSLLVLLQVLVVVLVVQCPDPNNVVCDNVNSCVPRVVRNLVSLLVNCVRQQVVLLVLLDCPVVPPDPPLPDLVVLVSLLVSLVVSVVSLVVLLVCLVVVSNARDDPVSLVLSLVLNCLRHLLSVVVSCVVNVVSDDPPSDDDSVVVNVSSVCSRVPPPPPDDDDDDDDDDDDDDDDDPDDPPPCSVVPVPDPDPCSSVSPD

Organism: Salix viminalis (NCBI:txid40686)